Protein AF-A0A8J6ANH8-F1 (afdb_monomer_lite)

Sequence (247 aa):
MLALYRFASASLRIRHFRRSTTQMPPTSVFRPSSQMQRKRARNQSVVPSLQSVELEVPFPPQNEYIELHRKRYGYRLDYHEKKRKKEGREAHERSKKAKKMIGLKAKLYHKQRHAEKIQMKKTIKMHEKRNTKQKNDEKTPQGAVPAYLLDREGQSRAKVLSNMIKQKRKEKAGKWEVPLPKVRAQGETEVLKVIRTGKRKKKAWKRMVTKVCFVGDGFTRKPPKYERFIRPMVSPFKQYGGLNISF

Organism: Galemys pyrenaicus (NCBI:txid202257)

Foldseek 3Di:
DDDDDDDDDDDDDDDPPPPPPPDDPPDDDPDDDPVVPPPPPDDDDDDDDDDPPPPPPPDDDPDPVVVVCCVVPNDDPCVVVVVVVCVVCVVVVLVVCCVPDDDPSNVVSVVVVVVVVVVVVVVVVVVVPVVDPDDPPDDDPPDDDPPVCPVPPDDPCPVVVVVVVVVCVVCVVPDPADPCNDDDDDDPCRQWPFFFDDPVSPDGQATEGPAADADDPPDDDDDPVPHRYDYDPVRHDCDDPPDGPDD

Secondary structure (DSSP, 8-state):
-----PPP--------------PPPPPP-----TTTTSSS-S---------------PPPPPSSHHHHHHHHH-S-TTHHHHHHHHHHHHHHHHHHHHHH--HHHHHHHHHHHHHHHHHHHHHHHHHHHHHS------SS-TT---GGGTTS----HHHHHHHHHHHHHHHSSS----SSSSPPPPPHHHHEEEEEESTT--EEEEEEE-S-EE--TT-PPPPTTT--EE--TTSEE--BTTB----

Structure (mmCIF, N/CA/C/O backbone):
data_AF-A0A8J6ANH8-F1
#
_entry.id   AF-A0A8J6ANH8-F1
#
loop_
_atom_site.group_PDB
_atom_site.id
_atom_site.type_symbol
_atom_site.label_atom_id
_atom_site.label_alt_id
_atom_site.label_comp_id
_atom_site.label_asym_id
_atom_site.label_entity_id
_atom_site.label_seq_id
_atom_site.pdbx_PDB_ins_code
_atom_site.Cartn_x
_atom_site.Cartn_y
_atom_site.Cartn_z
_atom_site.occupancy
_atom_site.B_iso_or_equiv
_atom_site.auth_seq_id
_atom_site.auth_comp_id
_atom_site.auth_asym_id
_atom_site.auth_atom_id
_atom_site.pdbx_PDB_model_num
ATOM 1 N N . MET A 1 1 ? 29.515 -24.358 17.250 1.00 43.00 1 MET A N 1
ATOM 2 C CA . MET A 1 1 ? 29.381 -23.009 16.654 1.00 43.00 1 MET A CA 1
ATOM 3 C C . MET A 1 1 ? 29.029 -23.169 15.180 1.00 43.00 1 MET A C 1
ATOM 5 O O . MET A 1 1 ? 29.675 -23.983 14.541 1.00 43.00 1 MET A O 1
ATOM 9 N N . LEU A 1 2 ? 28.035 -22.403 14.696 1.00 39.97 2 LEU A N 1
ATOM 10 C CA . LEU A 1 2 ? 27.534 -22.281 13.303 1.00 39.97 2 LEU A CA 1
ATOM 11 C C . LEU A 1 2 ? 26.565 -23.401 12.851 1.00 39.97 2 LEU A C 1
ATOM 13 O O . LEU A 1 2 ? 26.978 -24.457 12.402 1.00 39.97 2 LEU A O 1
ATOM 17 N N . ALA A 1 3 ? 25.259 -23.328 13.135 1.00 37.84 3 ALA A N 1
ATOM 18 C CA . ALA A 1 3 ? 24.221 -22.439 12.573 1.00 37.84 3 ALA A CA 1
ATOM 19 C C . ALA A 1 3 ? 23.898 -22.705 11.082 1.00 37.84 3 ALA A C 1
ATOM 21 O O . ALA A 1 3 ? 24.253 -21.926 10.203 1.00 37.84 3 ALA A O 1
ATOM 22 N N . LEU A 1 4 ? 23.155 -23.785 10.807 1.00 38.72 4 LEU A N 1
ATOM 23 C CA . LEU A 1 4 ? 22.495 -24.023 9.517 1.00 38.72 4 LEU A CA 1
ATOM 24 C C . LEU A 1 4 ? 21.076 -23.436 9.544 1.00 38.72 4 LEU A C 1
ATOM 26 O O . LEU A 1 4 ? 20.133 -24.046 10.049 1.00 38.72 4 LEU A O 1
ATOM 30 N N . TYR A 1 5 ? 20.932 -22.226 9.004 1.00 41.97 5 TYR A N 1
ATOM 31 C CA . TYR A 1 5 ? 19.647 -21.552 8.813 1.00 41.97 5 TYR A CA 1
ATOM 32 C C . TYR A 1 5 ? 18.953 -22.090 7.550 1.00 41.97 5 TYR A C 1
ATOM 34 O O . TYR A 1 5 ? 19.435 -21.924 6.430 1.00 41.97 5 TYR A O 1
ATOM 42 N N . ARG A 1 6 ? 17.798 -22.740 7.732 1.00 38.38 6 ARG A N 1
ATOM 43 C CA . ARG A 1 6 ? 16.902 -23.194 6.657 1.00 38.38 6 ARG A CA 1
ATOM 44 C C . ARG A 1 6 ? 16.149 -22.001 6.057 1.00 38.38 6 ARG A C 1
ATOM 46 O O . ARG A 1 6 ? 15.335 -21.385 6.739 1.00 38.38 6 ARG A O 1
ATOM 53 N N . PHE A 1 7 ? 16.368 -21.712 4.774 1.00 36.28 7 PHE A N 1
ATOM 54 C CA . PHE A 1 7 ? 15.550 -20.768 4.008 1.00 36.28 7 PHE A CA 1
ATOM 55 C C . PHE A 1 7 ? 14.390 -21.516 3.333 1.00 36.28 7 PHE A C 1
ATOM 57 O O . PHE A 1 7 ? 14.593 -22.414 2.516 1.00 36.28 7 PHE A O 1
ATOM 64 N N . ALA A 1 8 ? 13.165 -21.153 3.707 1.00 39.41 8 ALA A N 1
ATOM 65 C CA . ALA A 1 8 ? 11.926 -21.701 3.177 1.00 39.41 8 ALA A CA 1
ATOM 66 C C . ALA A 1 8 ? 11.676 -21.227 1.733 1.00 39.41 8 ALA A C 1
ATOM 68 O O . ALA A 1 8 ? 11.653 -20.028 1.451 1.00 39.41 8 ALA A O 1
ATOM 69 N N . SER A 1 9 ? 11.439 -22.170 0.820 1.00 37.78 9 SER A N 1
ATOM 70 C CA . SER A 1 9 ? 10.951 -21.882 -0.531 1.00 37.78 9 SER A CA 1
ATOM 71 C C . SER A 1 9 ? 9.430 -21.735 -0.510 1.00 37.78 9 SER A C 1
ATOM 73 O O . SER A 1 9 ? 8.697 -22.717 -0.463 1.00 37.78 9 SER A O 1
ATOM 75 N N . ALA A 1 10 ? 8.946 -20.493 -0.548 1.00 39.25 10 ALA A N 1
ATOM 76 C CA . ALA A 1 10 ? 7.540 -20.186 -0.781 1.00 39.25 10 ALA A CA 1
ATOM 77 C C . ALA A 1 10 ? 7.217 -20.341 -2.279 1.00 39.25 10 ALA A C 1
ATOM 79 O O . ALA A 1 10 ? 7.570 -19.489 -3.099 1.00 39.25 10 ALA A O 1
ATOM 80 N N . SER A 1 11 ? 6.540 -21.431 -2.638 1.00 39.16 11 SER A N 1
ATOM 81 C CA . SER A 1 11 ? 5.929 -21.608 -3.956 1.00 39.16 11 SER A CA 1
ATOM 82 C C . SER A 1 11 ? 4.703 -20.693 -4.074 1.00 39.16 11 SER A C 1
ATOM 84 O O . SER A 1 11 ? 3.696 -20.876 -3.389 1.00 39.16 11 SER A O 1
ATOM 86 N N . LEU A 1 12 ? 4.793 -19.660 -4.920 1.00 39.25 12 LEU A N 1
ATOM 87 C CA . LEU A 1 12 ? 3.639 -18.857 -5.322 1.00 39.25 12 LEU A CA 1
ATOM 88 C C . LEU A 1 12 ? 2.771 -19.685 -6.277 1.00 39.25 12 LEU A C 1
ATOM 90 O O . LEU A 1 12 ? 3.081 -19.814 -7.461 1.00 39.25 12 LEU A O 1
ATOM 94 N N . ARG A 1 13 ? 1.641 -20.172 -5.763 1.00 37.31 13 ARG A N 1
ATOM 95 C CA . ARG A 1 13 ? 0.515 -20.667 -6.560 1.00 37.31 13 ARG A CA 1
ATOM 96 C C . ARG A 1 13 ? -0.003 -19.536 -7.453 1.00 37.31 13 ARG A C 1
ATOM 98 O O . ARG A 1 13 ? -0.484 -18.511 -6.964 1.00 37.31 13 ARG A O 1
ATOM 105 N N . ILE A 1 14 ? 0.085 -19.736 -8.763 1.00 39.62 14 ILE A N 1
ATOM 106 C CA . ILE A 1 14 ? -0.607 -18.935 -9.772 1.00 39.62 14 ILE A CA 1
ATOM 107 C C . ILE A 1 14 ? -2.106 -19.151 -9.545 1.00 39.62 14 ILE A C 1
ATOM 109 O O . ILE A 1 14 ? -2.633 -20.229 -9.800 1.00 39.62 14 ILE A O 1
ATOM 113 N N . ARG A 1 15 ? -2.805 -18.141 -9.019 1.00 34.59 15 ARG A N 1
ATOM 114 C CA . ARG A 1 15 ? -4.268 -18.116 -9.083 1.00 34.59 15 ARG A CA 1
ATOM 115 C C . ARG A 1 15 ? -4.639 -17.727 -10.505 1.00 34.59 15 ARG A C 1
ATOM 117 O O . ARG A 1 15 ? -4.390 -16.593 -10.911 1.00 34.59 15 ARG A O 1
ATOM 124 N N . HIS A 1 16 ? -5.254 -18.642 -11.244 1.00 36.44 16 HIS A N 1
ATOM 125 C CA . HIS A 1 16 ? -6.069 -18.252 -12.382 1.00 36.44 16 HIS A CA 1
ATOM 126 C C . HIS A 1 16 ? -7.195 -17.355 -11.872 1.00 36.44 16 HIS A C 1
ATOM 128 O O . HIS A 1 16 ? -8.124 -17.792 -11.197 1.00 36.44 16 HIS A O 1
ATOM 134 N N . PHE A 1 17 ? -7.071 -16.067 -12.168 1.00 31.67 17 PHE A N 1
ATOM 135 C CA . PHE A 1 17 ? -8.143 -15.104 -12.029 1.00 31.67 17 PHE A CA 1
ATOM 136 C C . PHE A 1 17 ? -9.157 -15.406 -13.137 1.00 31.67 17 PHE A C 1
ATOM 138 O O . PHE A 1 17 ? -9.024 -14.921 -14.260 1.00 31.67 17 PHE A O 1
ATOM 145 N N . ARG A 1 18 ? -10.154 -16.252 -12.844 1.00 37.06 18 ARG A N 1
ATOM 146 C CA . ARG A 1 18 ? -11.403 -16.243 -13.611 1.00 37.06 18 ARG A CA 1
ATOM 147 C C . ARG A 1 18 ? -11.974 -14.835 -13.457 1.00 37.06 18 ARG A C 1
ATOM 149 O O . ARG A 1 18 ? -12.447 -14.480 -12.381 1.00 37.06 18 ARG A O 1
ATOM 156 N N . ARG A 1 19 ? -11.895 -14.023 -14.514 1.00 34.03 19 ARG A N 1
ATOM 157 C CA . ARG A 1 19 ? -12.742 -12.837 -14.650 1.00 34.03 19 ARG A CA 1
ATOM 158 C C . ARG A 1 19 ? -14.182 -13.342 -14.612 1.00 34.03 19 ARG A C 1
ATOM 160 O O . ARG A 1 19 ? -14.651 -13.932 -15.578 1.00 34.03 19 ARG A O 1
ATOM 167 N N . SER A 1 20 ? -14.864 -13.154 -13.489 1.00 33.66 20 SER A N 1
ATOM 168 C CA . SER A 1 20 ? -16.318 -13.121 -13.481 1.00 33.66 20 SER A CA 1
ATOM 169 C C . SER A 1 20 ? -16.712 -11.882 -14.274 1.00 33.66 20 SER A C 1
ATOM 171 O O . SER A 1 20 ? -16.585 -10.755 -13.794 1.00 33.66 20 SER A O 1
ATOM 173 N N . THR A 1 21 ? -17.101 -12.082 -15.525 1.00 36.75 21 THR A N 1
ATOM 174 C CA . THR A 1 21 ? -17.815 -11.078 -16.301 1.00 36.75 21 THR A CA 1
ATOM 175 C C . THR A 1 21 ? -19.158 -10.880 -15.608 1.00 36.75 21 THR A C 1
ATOM 177 O O . THR A 1 21 ? -20.090 -11.648 -15.824 1.00 36.75 21 THR A O 1
ATOM 180 N N . THR A 1 22 ? -19.246 -9.905 -14.707 1.00 36.97 22 THR A N 1
ATOM 181 C CA . THR A 1 22 ? -20.535 -9.411 -14.226 1.00 36.97 22 THR A CA 1
ATOM 182 C C . THR A 1 22 ? -21.201 -8.747 -15.423 1.00 36.97 22 THR A C 1
ATOM 184 O O . THR A 1 22 ? -20.889 -7.605 -15.757 1.00 36.97 22 THR A O 1
ATOM 187 N N . GLN A 1 23 ? -22.050 -9.490 -16.131 1.00 37.56 23 GLN A N 1
ATOM 188 C CA . GLN A 1 23 ? -23.010 -8.885 -17.041 1.00 37.56 23 GLN A CA 1
ATOM 189 C C . GLN A 1 23 ? -23.955 -8.052 -16.172 1.00 37.56 23 GLN A C 1
ATOM 191 O O . GLN A 1 23 ? -24.621 -8.580 -15.283 1.00 37.56 23 GLN A O 1
ATOM 196 N N . MET A 1 24 ? -23.949 -6.737 -16.377 1.00 44.50 24 MET A N 1
ATOM 197 C CA . MET A 1 24 ? -25.019 -5.877 -15.880 1.00 44.50 24 MET A CA 1
ATOM 198 C C . MET A 1 24 ? -26.328 -6.365 -16.522 1.00 44.50 24 MET A C 1
ATOM 200 O O . MET A 1 24 ? -26.330 -6.599 -17.734 1.00 44.50 24 MET A O 1
ATOM 204 N N . PRO A 1 25 ? -27.425 -6.541 -15.769 1.00 51.12 25 PRO A N 1
ATOM 205 C CA . PRO A 1 25 ? -28.704 -6.860 -16.385 1.00 51.12 25 PRO A CA 1
ATOM 206 C C . PRO A 1 25 ? -29.153 -5.687 -17.274 1.00 51.12 25 PRO A C 1
ATOM 208 O O . PRO A 1 25 ? -28.915 -4.529 -16.913 1.00 51.12 25 PRO A O 1
ATOM 211 N N . PRO A 1 26 ? -29.795 -5.947 -18.426 1.00 46.22 26 PRO A N 1
ATOM 212 C CA . PRO A 1 26 ? -30.345 -4.882 -19.249 1.00 46.22 26 PRO A CA 1
ATOM 213 C C . PRO A 1 26 ? -31.424 -4.136 -18.459 1.00 46.22 26 PRO A C 1
ATOM 215 O O . PRO A 1 26 ? -32.314 -4.743 -17.862 1.00 46.22 26 PRO A O 1
ATOM 218 N N . THR A 1 27 ? -31.339 -2.808 -18.449 1.00 44.97 27 THR A N 1
ATOM 219 C CA . THR A 1 27 ? -32.369 -1.931 -17.891 1.00 44.97 27 THR A CA 1
ATOM 220 C C . THR A 1 27 ? -33.701 -2.221 -18.572 1.00 44.97 27 THR A C 1
ATOM 222 O O . THR A 1 27 ? -33.842 -2.030 -19.780 1.00 44.97 27 THR A O 1
ATOM 225 N N . SER A 1 28 ? -34.676 -2.694 -17.796 1.00 41.06 28 SER A N 1
ATOM 226 C CA . SER A 1 28 ? -36.047 -2.901 -18.248 1.00 41.06 28 SER A CA 1
ATOM 227 C C . SER A 1 28 ? -36.634 -1.572 -18.715 1.00 41.06 28 SER A C 1
ATOM 229 O O . SER A 1 28 ? -36.779 -0.635 -17.929 1.00 41.06 28 SER A O 1
ATOM 231 N N . VAL A 1 29 ? -36.970 -1.499 -19.997 1.00 44.72 29 VAL A N 1
ATOM 232 C CA . VAL A 1 29 ? -37.668 -0.367 -20.600 1.00 44.72 29 VAL A CA 1
ATOM 233 C C . VAL A 1 29 ? -39.065 -0.296 -19.980 1.00 44.72 29 VAL A C 1
ATOM 235 O O . VAL A 1 29 ? -39.897 -1.173 -20.208 1.00 44.72 29 VAL A O 1
ATOM 238 N N . PHE A 1 30 ? -39.331 0.725 -19.165 1.00 44.69 30 PHE A N 1
ATOM 239 C CA . PHE A 1 30 ? -40.676 0.991 -18.662 1.00 44.69 30 PHE A CA 1
ATOM 240 C C . PHE A 1 30 ? -41.522 1.521 -19.825 1.00 44.69 30 PHE A C 1
ATOM 242 O O . PHE A 1 30 ? -41.377 2.668 -20.242 1.00 44.69 30 PHE A O 1
ATOM 249 N N . ARG A 1 31 ? -42.374 0.664 -20.394 1.00 46.59 31 ARG A N 1
ATOM 250 C CA . ARG A 1 31 ? -43.339 1.035 -21.433 1.00 46.59 31 ARG A CA 1
ATOM 251 C C . ARG A 1 31 ? -44.564 1.659 -20.749 1.00 46.59 31 ARG A C 1
ATOM 253 O O . ARG A 1 31 ? -45.260 0.940 -20.033 1.00 46.59 31 ARG A O 1
ATOM 260 N N . PRO A 1 32 ? -44.856 2.960 -20.925 1.00 40.75 32 PRO A N 1
ATOM 261 C CA . PRO A 1 32 ? -46.056 3.549 -20.344 1.00 40.75 32 PRO A CA 1
ATOM 262 C C . PRO A 1 32 ? -47.311 2.959 -21.008 1.00 40.75 32 PRO A C 1
ATOM 264 O O . PRO A 1 32 ? -47.345 2.725 -22.217 1.00 40.75 32 PRO A O 1
ATOM 267 N N . SER A 1 33 ? -48.337 2.689 -20.199 1.00 44.28 33 SER A N 1
ATOM 268 C CA . SER A 1 33 ? -49.605 2.098 -20.628 1.00 44.28 33 SER A CA 1
ATOM 269 C C . SER A 1 33 ? -50.413 3.060 -21.513 1.00 44.28 33 SER A C 1
ATOM 271 O O . SER A 1 33 ? -50.421 4.278 -21.314 1.00 44.28 33 SER A O 1
ATOM 273 N N . SER A 1 34 ? -51.130 2.511 -22.499 1.00 52.38 34 SER A N 1
ATOM 274 C CA . SER A 1 34 ? -51.790 3.268 -23.577 1.00 52.38 34 SER A CA 1
ATOM 275 C C . SER A 1 34 ? -52.991 4.125 -23.139 1.00 52.38 34 SER A C 1
ATOM 277 O O . SER A 1 34 ? -53.660 4.723 -23.981 1.00 52.38 34 SER A O 1
ATOM 279 N N . GLN A 1 35 ? -53.280 4.217 -21.839 1.00 48.91 35 GLN A N 1
ATOM 280 C CA . GLN A 1 35 ? -54.322 5.101 -21.309 1.00 48.91 35 GLN A CA 1
ATOM 281 C C . GLN A 1 35 ? -53.801 6.482 -20.895 1.00 48.91 35 GLN A C 1
ATOM 283 O O . GLN A 1 35 ? -54.588 7.423 -20.792 1.00 48.91 35 GLN A O 1
ATOM 288 N N . MET A 1 36 ? -52.485 6.659 -20.754 1.00 41.53 36 MET A N 1
ATOM 289 C CA . MET A 1 36 ? -51.885 7.944 -20.373 1.00 41.53 36 MET A CA 1
ATOM 290 C C . MET A 1 36 ? -51.447 8.797 -21.580 1.00 41.53 36 MET A C 1
ATOM 292 O O . MET A 1 36 ? -50.621 9.691 -21.443 1.00 41.53 36 MET A O 1
ATOM 296 N N . GLN A 1 37 ? -51.990 8.529 -22.773 1.00 44.25 37 GLN A N 1
ATOM 297 C CA . GLN A 1 37 ? -51.721 9.300 -24.000 1.00 44.25 37 GLN A CA 1
ATOM 298 C C . GLN A 1 37 ? -52.941 10.070 -24.534 1.00 44.25 37 GLN A C 1
ATOM 300 O O . GLN A 1 37 ? -52.826 10.793 -25.516 1.00 44.25 37 GLN A O 1
ATOM 305 N N . ARG A 1 38 ? -54.114 9.982 -23.887 1.00 44.81 38 ARG A N 1
ATOM 306 C CA . ARG A 1 38 ? -55.368 10.550 -24.429 1.00 44.81 38 ARG A CA 1
ATOM 307 C C . ARG A 1 38 ? -55.954 11.762 -23.696 1.00 44.81 38 ARG A C 1
ATOM 309 O O . ARG A 1 38 ? -57.050 12.188 -24.035 1.00 44.81 38 ARG A O 1
ATOM 316 N N . LYS A 1 39 ? -55.248 12.374 -22.738 1.00 41.97 39 LYS A N 1
ATOM 317 C CA . LYS A 1 39 ? -55.764 13.553 -21.997 1.00 41.97 39 LYS A CA 1
ATOM 318 C C . LYS A 1 39 ? -54.860 14.790 -22.000 1.00 41.97 39 LYS A C 1
ATOM 320 O O . LYS A 1 39 ? -54.956 15.620 -21.106 1.00 41.97 39 LYS A O 1
ATOM 325 N N . ARG A 1 40 ? -53.994 14.943 -23.004 1.00 36.97 40 ARG A N 1
ATOM 326 C CA . ARG A 1 40 ? -53.213 16.182 -23.213 1.00 36.97 40 ARG A CA 1
ATOM 327 C C . ARG A 1 40 ? -53.227 16.667 -24.666 1.00 36.97 40 ARG A C 1
ATOM 329 O O . ARG A 1 40 ? -52.313 17.343 -25.108 1.00 36.97 40 ARG A O 1
ATOM 336 N N . ALA A 1 41 ? -54.279 16.318 -25.403 1.00 43.91 41 ALA A N 1
ATOM 337 C CA . ALA A 1 41 ? -54.586 16.889 -26.710 1.00 43.91 41 ALA A CA 1
ATOM 338 C C . ALA A 1 41 ? -55.806 17.804 -26.563 1.00 43.91 41 ALA A C 1
ATOM 340 O O . ALA A 1 41 ? -56.917 17.463 -26.965 1.00 43.91 41 ALA A O 1
ATOM 341 N N . ARG A 1 42 ? -55.618 18.927 -25.874 1.00 47.03 42 ARG A N 1
ATOM 342 C CA . ARG A 1 42 ? -56.509 20.085 -25.949 1.00 47.03 42 ARG A CA 1
ATOM 343 C C . ARG A 1 42 ? -55.805 21.259 -25.287 1.00 47.03 42 ARG A C 1
ATOM 345 O O . ARG A 1 42 ? -55.321 21.115 -24.170 1.00 47.03 42 ARG A O 1
ATOM 352 N N . ASN A 1 43 ? -55.781 22.373 -26.006 1.00 38.56 43 ASN A N 1
ATOM 353 C CA . ASN A 1 43 ? -55.219 23.677 -25.656 1.00 38.56 43 ASN A CA 1
ATOM 354 C C . ASN A 1 43 ? -53.785 23.883 -26.159 1.00 38.56 43 ASN A C 1
ATOM 356 O O . ASN A 1 43 ? -52.811 23.897 -25.413 1.00 38.56 43 ASN A O 1
ATOM 360 N N . GLN A 1 44 ? -53.696 24.073 -27.477 1.00 42.09 44 GLN A N 1
ATOM 361 C CA . GLN A 1 44 ? -52.667 24.909 -28.078 1.00 42.09 44 GLN A CA 1
ATOM 362 C C . GLN A 1 44 ? -52.895 26.360 -27.629 1.00 42.09 44 GLN A C 1
ATOM 364 O O . GLN A 1 44 ? -53.958 26.920 -27.889 1.00 42.09 44 GLN A O 1
ATOM 369 N N . SER A 1 45 ? -51.893 26.968 -26.997 1.00 37.12 45 SER A N 1
ATOM 370 C CA . SER A 1 45 ? -51.714 28.423 -26.970 1.00 37.12 45 SER A CA 1
ATOM 371 C C . SER A 1 45 ? -50.238 28.761 -26.722 1.00 37.12 45 SER A C 1
ATOM 373 O O . SER A 1 45 ? -49.715 28.549 -25.633 1.00 37.12 45 SER A O 1
ATOM 375 N N . VAL A 1 46 ? -49.592 29.208 -27.801 1.00 49.03 46 VAL A N 1
ATOM 376 C CA . VAL A 1 46 ? -48.448 30.130 -27.942 1.00 49.03 46 VAL A C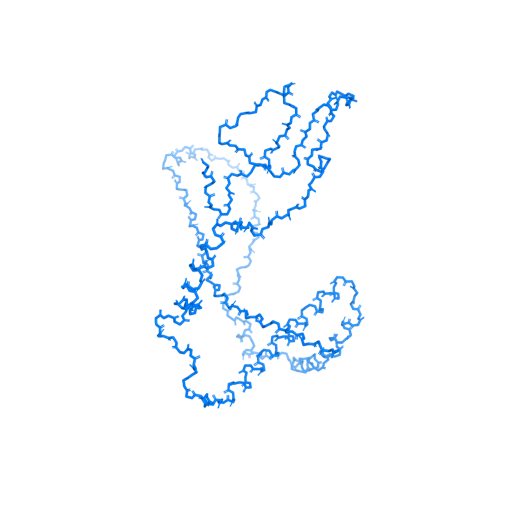A 1
ATOM 377 C C . VAL A 1 46 ? -47.606 30.449 -26.692 1.00 49.03 46 VAL A C 1
ATOM 379 O O . VAL A 1 46 ? -48.049 31.183 -25.816 1.00 49.03 46 VAL A O 1
ATOM 382 N N . VAL A 1 47 ? -46.329 30.038 -26.712 1.00 38.38 47 VAL A N 1
ATOM 383 C CA . VAL A 1 47 ? -45.191 30.786 -26.131 1.00 38.38 47 VAL A CA 1
ATOM 384 C C . VAL A 1 47 ? -43.878 30.337 -26.800 1.00 38.38 47 VAL A C 1
ATOM 386 O O . VAL A 1 47 ? -43.609 29.135 -26.825 1.00 38.38 47 VAL A O 1
ATOM 389 N N . PRO A 1 48 ? -43.044 31.244 -27.348 1.00 48.12 48 PRO A N 1
ATOM 390 C CA . PRO A 1 48 ? -41.744 30.889 -27.902 1.00 48.12 48 PRO A CA 1
ATOM 391 C C . PRO A 1 48 ? -40.698 30.944 -26.781 1.00 48.12 48 PRO A C 1
ATOM 393 O O . PRO A 1 48 ? -40.363 32.021 -26.294 1.00 48.12 48 PRO A O 1
ATOM 396 N N . SER A 1 49 ? -40.180 29.795 -26.342 1.00 36.59 49 SER A N 1
ATOM 397 C CA . SER A 1 49 ? -39.147 29.757 -25.301 1.00 36.59 49 SER A CA 1
ATOM 398 C C . SER A 1 49 ? -37.922 28.970 -25.749 1.00 36.59 49 SER A C 1
ATOM 400 O O . SER A 1 49 ? -37.956 27.745 -25.816 1.00 36.59 49 SER A O 1
ATOM 402 N N . LEU A 1 50 ? -36.859 29.735 -26.011 1.00 38.22 50 LEU A N 1
ATOM 403 C CA . LEU A 1 50 ? -35.440 29.402 -25.871 1.00 38.22 50 LEU A CA 1
ATOM 404 C C . LEU A 1 50 ? -35.001 28.067 -26.487 1.00 38.22 50 LEU A C 1
ATOM 406 O O . LEU A 1 50 ? -35.121 27.000 -25.886 1.00 38.22 50 LEU A O 1
ATOM 410 N N . GLN A 1 51 ? -34.392 28.176 -27.674 1.00 37.78 51 GLN A N 1
ATOM 411 C CA . GLN A 1 51 ? -33.537 27.145 -28.255 1.00 37.78 51 GLN A CA 1
ATOM 412 C C . GLN A 1 51 ? -32.568 26.637 -27.185 1.00 37.78 51 GLN A C 1
ATOM 414 O O . GLN A 1 51 ? -31.643 27.327 -26.757 1.00 37.78 51 GLN A O 1
ATOM 419 N N . SER A 1 52 ? -32.832 25.419 -26.731 1.00 39.75 52 SER A N 1
ATOM 420 C CA . SER A 1 52 ? -31.904 24.645 -25.930 1.00 39.75 52 SER A CA 1
ATOM 421 C C . SER A 1 52 ? -30.741 24.321 -26.854 1.00 39.75 52 SER A C 1
ATOM 423 O O . SER A 1 52 ? -30.895 23.530 -27.779 1.00 39.75 52 SER A O 1
ATOM 425 N N . VAL A 1 53 ? -29.609 24.999 -26.670 1.00 46.53 53 VAL A N 1
ATOM 426 C CA . VAL A 1 53 ? -28.361 24.636 -27.341 1.00 46.53 53 VAL A CA 1
ATOM 427 C C . VAL A 1 53 ? -27.947 23.297 -26.745 1.00 46.53 53 VAL A C 1
ATOM 429 O O . VAL A 1 53 ? -27.320 23.233 -25.687 1.00 46.53 53 VAL A O 1
ATOM 432 N N . GLU A 1 54 ? -28.398 22.218 -27.379 1.00 42.81 54 GLU A N 1
ATOM 433 C CA . GLU A 1 54 ? -27.870 20.886 -27.147 1.00 42.81 54 GLU A CA 1
ATOM 434 C C . GLU A 1 54 ? -26.367 20.966 -27.421 1.00 42.81 54 GLU A C 1
ATOM 436 O O . GLU A 1 54 ? -25.925 21.189 -28.546 1.00 42.81 54 GLU A O 1
ATOM 441 N N . LEU A 1 55 ? -25.565 20.862 -26.361 1.00 48.88 55 LEU A N 1
ATOM 442 C CA . LEU A 1 55 ? -24.143 20.596 -26.493 1.00 48.88 55 LEU A CA 1
ATOM 443 C C . LEU A 1 55 ? -24.022 19.205 -27.118 1.00 48.88 55 LEU A C 1
ATOM 445 O O . LEU A 1 55 ? -24.028 18.199 -26.405 1.00 48.88 55 LEU A O 1
ATOM 449 N N . GLU A 1 56 ? -23.957 19.156 -28.449 1.00 53.34 56 GLU A N 1
ATOM 450 C CA . GLU A 1 56 ? -23.595 17.962 -29.199 1.00 53.34 56 GLU A CA 1
ATOM 451 C C . GLU A 1 56 ? -22.255 17.455 -28.658 1.00 53.34 56 GLU A C 1
ATOM 453 O O . GLU A 1 56 ? -21.193 18.046 -28.862 1.00 53.34 56 GLU A O 1
ATOM 458 N N . VAL A 1 57 ? -22.302 16.356 -27.907 1.00 57.91 57 VAL A N 1
ATOM 459 C CA . VAL A 1 57 ? -21.102 15.613 -27.537 1.00 57.91 57 VAL A CA 1
ATOM 460 C C . VAL A 1 57 ? -20.551 15.052 -28.849 1.00 57.91 57 VAL A C 1
ATOM 462 O O . VAL A 1 57 ? -21.248 14.252 -29.478 1.00 57.91 57 VAL A O 1
ATOM 465 N N . PRO A 1 58 ? -19.347 15.449 -29.306 1.00 60.91 58 PRO A N 1
ATOM 466 C CA . PRO A 1 58 ? -18.835 14.978 -30.581 1.00 60.91 58 PRO A CA 1
ATOM 467 C C . PRO A 1 58 ? -18.712 13.458 -30.510 1.00 60.91 58 PRO A C 1
ATOM 469 O O . PRO A 1 58 ? -18.034 12.916 -29.631 1.00 60.91 58 PRO A O 1
ATOM 472 N N . PHE A 1 59 ? -19.412 12.773 -31.416 1.00 58.09 59 PHE A N 1
ATOM 473 C CA . PHE A 1 59 ? -19.323 11.327 -31.574 1.00 58.09 59 PHE A CA 1
ATOM 474 C C . PHE A 1 59 ? -17.843 10.918 -31.634 1.00 58.09 59 PHE A C 1
ATOM 476 O O . PHE A 1 59 ? -17.055 11.589 -32.312 1.00 58.09 59 PHE A O 1
ATOM 483 N N . PRO A 1 60 ? -17.426 9.852 -30.920 1.00 67.19 60 PRO A N 1
ATOM 484 C CA . PRO A 1 60 ? -16.041 9.417 -30.956 1.00 67.19 60 PRO A CA 1
ATOM 485 C C . PRO A 1 60 ? -15.647 9.161 -32.417 1.00 67.19 60 PRO A C 1
ATOM 487 O O . PRO A 1 60 ? -16.425 8.547 -33.155 1.00 67.19 60 PRO A O 1
ATOM 490 N N . PRO A 1 61 ? -14.476 9.652 -32.855 1.00 73.88 61 PRO A N 1
ATOM 491 C CA . PRO A 1 61 ? -14.059 9.547 -34.244 1.00 73.88 61 PRO A CA 1
ATOM 492 C C . PRO A 1 61 ? -14.102 8.084 -34.693 1.00 73.88 61 PRO A C 1
ATOM 494 O O . PRO A 1 61 ? -13.557 7.199 -34.031 1.00 73.88 61 PRO A O 1
ATOM 497 N N . GLN A 1 62 ? -14.800 7.836 -35.799 1.00 73.19 62 GLN A N 1
ATOM 498 C CA . GLN A 1 62 ? -14.983 6.494 -36.336 1.00 73.19 62 GLN A CA 1
ATOM 499 C C . GLN A 1 62 ? -13.656 5.972 -36.917 1.00 73.19 62 GLN A C 1
ATOM 501 O O . GLN A 1 62 ? -12.947 6.691 -37.624 1.00 73.19 62 GLN A O 1
ATOM 506 N N . ASN A 1 63 ? -13.364 4.689 -36.673 1.00 80.06 63 ASN A N 1
ATOM 507 C CA . ASN A 1 63 ? -12.209 3.948 -37.206 1.00 80.06 63 ASN A CA 1
ATOM 508 C C . ASN A 1 63 ? -10.817 4.364 -36.666 1.00 80.06 63 ASN A C 1
ATOM 510 O O . ASN A 1 63 ? -10.673 5.277 -35.860 1.00 80.06 63 ASN A O 1
ATOM 514 N N . GLU A 1 64 ? -9.749 3.697 -37.125 1.00 85.38 64 GLU A N 1
ATOM 515 C CA . GLU A 1 64 ? -8.343 4.001 -36.779 1.00 85.38 64 GLU A CA 1
ATOM 516 C C . GLU A 1 64 ? -7.780 5.206 -37.568 1.00 85.38 64 GLU A C 1
ATOM 518 O O . GLU A 1 64 ? -6.732 5.141 -38.217 1.00 85.38 64 GLU A O 1
ATOM 523 N N . TYR A 1 65 ? -8.479 6.341 -37.538 1.00 85.06 65 TYR A N 1
ATOM 524 C CA . TYR A 1 65 ? -8.140 7.539 -38.319 1.00 85.06 65 TYR A CA 1
ATOM 525 C C . TYR A 1 65 ? -6.708 8.064 -38.074 1.00 85.06 65 TYR A C 1
ATOM 527 O O . TYR A 1 65 ? -6.074 8.561 -39.005 1.00 85.06 65 TYR A O 1
ATOM 535 N N . ILE A 1 66 ? -6.154 7.910 -36.861 1.00 88.06 66 ILE A N 1
ATOM 536 C CA . ILE A 1 66 ? -4.768 8.305 -36.532 1.00 88.06 66 ILE A CA 1
ATOM 537 C C . ILE A 1 66 ? -3.750 7.426 -37.265 1.00 88.06 66 ILE A C 1
ATOM 539 O O . ILE A 1 66 ? -2.734 7.923 -37.760 1.00 88.06 66 ILE A O 1
ATOM 543 N N . GLU A 1 67 ? -3.999 6.121 -37.345 1.00 87.56 67 GLU A N 1
ATOM 544 C CA . GLU A 1 67 ? -3.123 5.203 -38.070 1.00 87.56 67 GLU A CA 1
ATOM 545 C C . GLU A 1 67 ? -3.232 5.415 -39.575 1.00 87.56 67 GLU A C 1
ATOM 547 O O . GLU A 1 67 ? -2.211 5.446 -40.262 1.00 87.56 67 GLU A O 1
ATOM 552 N N . LEU A 1 68 ? -4.447 5.646 -40.082 1.00 89.94 68 LEU A N 1
ATOM 553 C CA . LEU A 1 68 ? -4.676 6.011 -41.480 1.00 89.94 68 LEU A CA 1
ATOM 554 C C . LEU A 1 68 ? -3.952 7.310 -41.844 1.00 89.94 68 LEU A C 1
ATOM 556 O O . LEU A 1 68 ? -3.283 7.363 -42.873 1.00 89.94 68 LEU A O 1
ATOM 560 N N . HIS A 1 69 ? -4.016 8.332 -40.989 1.00 90.88 69 HIS A N 1
ATOM 561 C CA . HIS A 1 69 ? -3.284 9.582 -41.184 1.00 90.88 69 HIS A CA 1
ATOM 562 C C . HIS A 1 69 ? -1.767 9.352 -41.199 1.00 90.88 69 HIS A C 1
ATOM 564 O O . HIS A 1 69 ? -1.074 9.880 -42.065 1.00 90.88 69 HIS A O 1
ATOM 570 N N . ARG A 1 70 ? -1.237 8.522 -40.290 1.00 91.75 70 ARG A N 1
ATOM 571 C CA . ARG A 1 70 ? 0.188 8.146 -40.281 1.00 91.75 70 ARG A CA 1
ATOM 572 C C . ARG A 1 70 ? 0.609 7.351 -41.514 1.00 91.75 70 ARG A C 1
ATOM 574 O O . ARG A 1 70 ? 1.727 7.529 -41.975 1.00 91.75 70 ARG A O 1
ATOM 581 N N . LYS A 1 71 ? -0.253 6.483 -42.048 1.00 92.31 71 LYS A N 1
ATOM 582 C CA . LYS A 1 71 ? 0.016 5.729 -43.284 1.00 92.31 71 LYS A CA 1
ATOM 583 C C . LYS A 1 71 ? 0.007 6.641 -44.516 1.00 92.31 71 LYS A C 1
ATOM 585 O O . LYS A 1 71 ? 0.836 6.452 -45.394 1.00 92.31 71 LYS A O 1
ATOM 590 N N . ARG A 1 72 ? -0.895 7.633 -44.565 1.00 92.62 72 ARG A N 1
ATOM 591 C CA . ARG A 1 72 ? -1.021 8.585 -45.688 1.00 92.62 72 ARG A CA 1
ATOM 592 C C . ARG A 1 72 ? 0.055 9.671 -45.691 1.00 92.62 72 ARG A C 1
ATOM 594 O O . ARG A 1 72 ? 0.626 9.952 -46.733 1.00 92.62 72 ARG A O 1
ATOM 601 N N . TYR A 1 73 ? 0.304 10.288 -44.537 1.00 92.75 73 TYR A N 1
ATOM 602 C CA . TYR A 1 73 ? 1.140 11.491 -44.415 1.00 92.75 73 TYR A CA 1
ATOM 603 C C . TYR A 1 73 ? 2.431 11.256 -43.623 1.00 92.75 73 TYR A C 1
ATOM 605 O O . TYR A 1 73 ? 3.243 12.165 -43.469 1.00 92.75 73 TYR A O 1
ATOM 613 N N . GLY A 1 74 ? 2.634 10.045 -43.102 1.00 91.44 74 GLY A N 1
ATOM 614 C CA . GLY A 1 74 ? 3.817 9.704 -42.325 1.00 91.44 74 GLY A CA 1
ATOM 615 C C . GLY A 1 74 ? 3.812 10.277 -40.907 1.00 91.44 74 GLY A C 1
ATOM 616 O O . GLY A 1 74 ? 2.787 10.643 -40.322 1.00 91.44 74 GLY A O 1
ATOM 617 N N . TYR A 1 75 ? 5.006 10.314 -40.322 1.00 92.50 75 TYR A N 1
ATOM 618 C CA . TYR A 1 75 ? 5.271 10.976 -39.049 1.00 92.50 75 TYR A CA 1
ATOM 619 C C . TYR A 1 75 ? 5.800 12.388 -39.290 1.00 92.50 75 TYR A C 1
ATOM 621 O O . TYR A 1 75 ? 6.288 12.716 -40.367 1.00 92.50 75 TYR A O 1
ATOM 629 N N . ARG A 1 76 ? 5.782 13.218 -38.242 1.00 92.38 76 ARG A N 1
ATOM 630 C CA . ARG A 1 76 ? 6.551 14.467 -38.256 1.00 92.38 76 ARG A CA 1
ATOM 631 C C . ARG A 1 76 ? 8.020 14.160 -38.547 1.00 92.38 76 ARG A C 1
ATOM 633 O O . ARG A 1 76 ? 8.561 13.214 -37.975 1.00 92.38 76 ARG A O 1
ATOM 640 N N . LEU A 1 77 ? 8.661 14.998 -39.360 1.00 92.81 77 LEU A N 1
ATOM 641 C CA . LEU A 1 77 ? 10.054 14.820 -39.792 1.00 92.81 77 LEU A CA 1
ATOM 642 C C . LEU A 1 77 ? 11.022 14.615 -38.609 1.00 92.81 77 LEU A C 1
ATOM 644 O O . LEU A 1 77 ? 11.922 13.786 -38.662 1.00 92.81 77 LEU A O 1
ATOM 648 N N . ASP A 1 78 ? 10.783 15.299 -37.488 1.00 95.69 78 ASP A N 1
ATOM 649 C CA . ASP A 1 78 ? 11.607 15.259 -36.275 1.00 95.69 78 ASP A CA 1
ATOM 650 C C . ASP A 1 78 ? 11.224 14.152 -35.269 1.00 95.69 78 ASP A C 1
ATOM 652 O O . ASP A 1 78 ? 11.829 14.033 -34.196 1.00 95.69 78 ASP A O 1
ATOM 656 N N . TYR A 1 79 ? 10.209 13.339 -35.571 1.00 94.69 79 TYR A N 1
ATOM 657 C CA . TYR A 1 79 ? 9.636 12.373 -34.631 1.00 94.69 79 TYR A CA 1
ATOM 658 C C . TYR A 1 79 ? 10.649 11.312 -34.190 1.00 94.69 79 TYR A C 1
ATOM 660 O O . TYR A 1 79 ? 10.827 11.075 -32.989 1.00 94.69 79 TYR A O 1
ATOM 668 N N . HIS A 1 80 ? 11.332 10.690 -35.151 1.00 94.56 80 HIS A N 1
ATOM 669 C CA . HIS A 1 80 ? 12.279 9.609 -34.881 1.00 94.56 80 HIS A CA 1
ATOM 670 C C . HIS A 1 80 ? 13.515 10.115 -34.138 1.00 94.56 80 HIS A C 1
ATOM 672 O O . HIS A 1 80 ? 13.968 9.475 -33.185 1.00 94.56 80 HIS A O 1
ATOM 678 N N . GLU A 1 81 ? 14.004 11.309 -34.481 1.00 94.94 81 GLU A N 1
ATOM 679 C CA . GLU A 1 81 ? 15.109 11.928 -33.754 1.00 94.94 81 GLU A CA 1
ATOM 680 C C . GLU A 1 81 ? 14.747 12.243 -32.303 1.00 94.94 81 GLU A C 1
ATOM 682 O O . GLU A 1 81 ? 15.527 11.954 -31.387 1.00 94.94 81 GLU A O 1
ATOM 687 N N . LYS A 1 82 ? 13.559 12.816 -32.074 1.00 96.44 82 LYS A N 1
ATOM 688 C CA . LYS A 1 82 ? 13.057 13.111 -30.728 1.00 96.44 82 LYS A CA 1
ATOM 689 C C . LYS A 1 82 ? 12.867 11.837 -29.916 1.00 96.44 82 LYS A C 1
ATOM 691 O O . LYS A 1 82 ? 13.252 11.810 -28.745 1.00 96.44 82 LYS A O 1
ATOM 696 N N . LYS A 1 83 ? 12.322 10.779 -30.523 1.00 96.19 83 LYS A N 1
ATOM 697 C CA . LYS A 1 83 ? 12.131 9.477 -29.873 1.00 96.19 83 LYS A CA 1
ATOM 698 C C . LYS A 1 83 ? 13.470 8.859 -29.465 1.00 96.19 83 LYS A C 1
ATOM 700 O O . LYS A 1 83 ? 13.647 8.563 -28.285 1.00 96.19 83 LYS A O 1
ATOM 705 N N . ARG A 1 84 ? 14.445 8.810 -30.380 1.00 96.75 84 ARG A N 1
ATOM 706 C CA . ARG A 1 84 ? 15.812 8.334 -30.102 1.00 96.75 84 ARG A CA 1
ATOM 707 C C . ARG A 1 84 ? 16.474 9.122 -28.968 1.00 96.75 84 ARG A C 1
ATOM 709 O O . ARG A 1 84 ? 16.999 8.535 -28.025 1.00 96.75 84 ARG A O 1
ATOM 716 N N . LYS A 1 85 ? 16.422 10.462 -29.019 1.00 97.19 85 LYS A N 1
ATOM 717 C CA . LYS A 1 85 ? 16.984 11.336 -27.968 1.00 97.19 85 LYS A CA 1
ATOM 718 C C . LYS A 1 85 ? 16.279 11.128 -26.619 1.00 97.19 85 LYS A C 1
ATOM 720 O O . LYS A 1 85 ? 16.932 11.195 -25.580 1.00 97.19 85 LYS A O 1
ATOM 725 N N . LYS A 1 86 ? 14.966 10.869 -26.611 1.00 96.81 86 LYS A N 1
ATOM 726 C CA . LYS A 1 86 ? 14.188 10.594 -25.392 1.00 96.81 86 LYS A CA 1
ATOM 727 C C . LYS A 1 86 ? 14.570 9.253 -24.763 1.00 96.81 86 LYS A C 1
ATOM 729 O O . LYS A 1 86 ? 14.811 9.219 -23.559 1.00 96.81 86 LYS A O 1
ATOM 734 N N . GLU A 1 87 ? 14.660 8.193 -25.562 1.00 96.06 87 GLU A N 1
ATOM 735 C CA . GLU A 1 87 ? 15.074 6.855 -25.113 1.00 96.06 87 GLU A CA 1
ATOM 736 C C . GLU A 1 87 ? 16.514 6.874 -24.579 1.00 96.06 87 GLU A C 1
ATOM 738 O O . GLU A 1 87 ? 16.766 6.392 -23.475 1.00 96.06 87 GLU A O 1
ATOM 743 N N . GLY A 1 88 ? 17.436 7.555 -25.271 1.00 96.50 88 GLY A N 1
ATOM 744 C CA . GLY A 1 88 ? 18.819 7.717 -24.807 1.00 96.50 88 GLY A CA 1
ATOM 745 C C . GLY A 1 88 ? 18.950 8.478 -23.478 1.00 96.50 88 GLY A C 1
ATOM 746 O O . GLY A 1 88 ? 19.783 8.137 -22.641 1.00 96.50 88 GLY A O 1
ATOM 747 N N . ARG A 1 89 ? 18.097 9.483 -23.224 1.00 96.94 89 ARG A N 1
ATOM 748 C CA . ARG A 1 89 ? 18.101 10.258 -21.961 1.00 96.94 89 ARG A CA 1
ATOM 749 C C . ARG A 1 89 ? 17.402 9.548 -20.803 1.00 96.94 89 ARG A C 1
ATOM 751 O O . ARG A 1 89 ? 17.554 9.956 -19.649 1.00 96.94 89 ARG A O 1
ATOM 758 N N . GLU A 1 90 ? 16.627 8.504 -21.076 1.00 95.06 90 GLU A N 1
ATOM 759 C CA . GLU A 1 90 ? 15.740 7.893 -20.091 1.00 95.06 90 GLU A CA 1
ATOM 760 C C . GLU A 1 90 ? 16.503 7.290 -18.900 1.00 95.06 90 GLU A C 1
ATOM 762 O O . GLU A 1 90 ? 16.025 7.356 -17.767 1.00 95.06 90 GLU A O 1
ATOM 767 N N . ALA A 1 91 ? 17.697 6.731 -19.119 1.00 95.38 91 ALA A N 1
ATOM 768 C CA . ALA A 1 91 ? 18.527 6.181 -18.045 1.00 95.38 91 ALA A CA 1
ATOM 769 C C . ALA A 1 91 ? 18.976 7.267 -17.045 1.00 95.38 91 ALA A C 1
ATOM 771 O O . ALA A 1 91 ? 18.845 7.092 -15.828 1.00 95.38 91 ALA A O 1
ATOM 772 N N . HIS A 1 92 ? 19.428 8.420 -17.550 1.00 96.69 92 HIS A N 1
ATOM 773 C CA . HIS A 1 92 ? 19.834 9.558 -16.722 1.00 96.69 92 HIS A CA 1
ATOM 774 C C . HIS A 1 92 ? 18.644 10.171 -15.984 1.00 96.69 92 HIS A C 1
ATOM 776 O O . HIS A 1 92 ? 18.721 10.408 -14.776 1.00 96.69 92 HIS A O 1
ATOM 782 N N . GLU A 1 93 ? 17.514 10.354 -16.671 1.00 95.62 93 GLU A N 1
ATOM 783 C CA . GLU A 1 93 ? 16.287 10.868 -16.058 1.00 95.62 93 GLU A CA 1
ATOM 784 C C . GLU A 1 93 ? 15.749 9.923 -14.975 1.00 95.62 93 GLU A C 1
ATOM 786 O O . GLU A 1 93 ? 15.337 10.379 -13.907 1.00 95.62 93 GLU A O 1
ATOM 791 N N . ARG A 1 94 ? 15.818 8.600 -15.179 1.00 93.69 94 ARG A N 1
ATOM 792 C CA . ARG A 1 94 ? 15.448 7.603 -14.159 1.00 93.69 94 ARG A CA 1
ATOM 793 C C . ARG A 1 94 ? 16.325 7.694 -12.909 1.00 93.69 94 ARG A C 1
ATOM 795 O O . ARG A 1 94 ? 15.795 7.626 -11.796 1.00 93.69 94 ARG A O 1
ATOM 802 N N . SER A 1 95 ? 17.635 7.869 -13.076 1.00 93.69 95 SER A N 1
ATOM 803 C CA . SER A 1 95 ? 18.576 8.055 -11.960 1.00 93.69 95 SER A CA 1
ATOM 804 C C . SER A 1 95 ? 18.323 9.374 -11.220 1.00 93.69 95 SER A C 1
ATOM 806 O O . SER A 1 95 ? 18.205 9.400 -9.994 1.00 93.69 95 SER A O 1
ATOM 808 N N . LYS A 1 96 ? 18.126 10.467 -11.963 1.00 95.94 96 LYS A N 1
ATOM 809 C CA . LYS A 1 96 ? 17.809 11.793 -11.418 1.00 95.94 96 LYS A CA 1
ATOM 810 C C . LYS A 1 96 ? 16.502 11.788 -10.626 1.00 95.94 96 LYS A C 1
ATOM 812 O O . LYS A 1 96 ? 16.466 12.309 -9.515 1.00 95.94 96 LYS A O 1
ATOM 817 N N . LYS A 1 97 ? 15.454 11.150 -11.155 1.00 94.50 97 LYS A N 1
ATOM 818 C CA . LYS A 1 97 ? 14.170 10.951 -10.465 1.00 94.50 97 LYS A CA 1
ATOM 819 C C . LYS A 1 97 ? 14.354 10.181 -9.158 1.00 94.50 97 LYS A C 1
ATOM 821 O O . LYS A 1 97 ? 13.831 10.614 -8.138 1.00 94.50 97 LYS A O 1
ATOM 826 N N . ALA A 1 98 ? 15.134 9.099 -9.169 1.00 93.88 98 ALA A N 1
ATOM 827 C CA . ALA A 1 98 ? 15.414 8.314 -7.967 1.00 93.88 98 ALA A CA 1
ATOM 828 C C . ALA A 1 98 ? 16.068 9.153 -6.856 1.00 93.88 98 ALA A C 1
ATOM 830 O O . ALA A 1 98 ? 15.682 9.028 -5.702 1.00 93.88 98 ALA A O 1
ATOM 831 N N . LYS A 1 99 ? 17.029 10.017 -7.213 1.00 94.44 99 LYS A N 1
ATOM 832 C CA . LYS A 1 99 ? 17.764 10.865 -6.259 1.00 94.44 99 LYS A CA 1
ATOM 833 C C . LYS A 1 99 ? 16.955 12.068 -5.766 1.00 94.44 99 LYS A C 1
ATOM 835 O O . LYS A 1 99 ? 17.102 12.468 -4.620 1.00 94.44 99 LYS A O 1
ATOM 840 N N . LYS A 1 100 ? 16.140 12.674 -6.638 1.00 96.38 100 LYS A N 1
ATOM 841 C CA . LYS A 1 100 ? 15.415 13.922 -6.342 1.00 96.38 100 LYS A CA 1
ATOM 842 C C . LYS A 1 100 ? 14.041 13.716 -5.713 1.00 96.38 100 LYS A C 1
ATOM 844 O O . LYS A 1 100 ? 13.526 14.641 -5.094 1.00 96.38 100 LYS A O 1
ATOM 849 N N . MET A 1 101 ? 13.397 12.565 -5.916 1.00 95.31 101 MET A N 1
ATOM 850 C CA . MET A 1 101 ? 12.085 12.323 -5.314 1.00 95.31 101 MET A CA 1
ATOM 851 C C . MET A 1 101 ? 12.219 12.121 -3.807 1.00 95.31 101 MET A C 1
ATOM 853 O O . MET A 1 101 ? 13.051 11.347 -3.352 1.00 95.31 101 MET A O 1
ATOM 857 N N . ILE A 1 102 ? 11.349 12.783 -3.044 1.00 95.56 102 ILE A N 1
ATOM 858 C CA . ILE A 1 102 ? 11.335 12.740 -1.577 1.00 95.56 102 ILE A CA 1
ATOM 859 C C . ILE A 1 102 ? 9.973 12.209 -1.096 1.00 95.56 102 ILE A C 1
ATOM 861 O O . ILE A 1 102 ? 8.953 12.310 -1.788 1.00 95.56 102 ILE A O 1
ATOM 865 N N . GLY A 1 103 ? 9.955 11.595 0.088 1.00 96.69 103 GLY A N 1
ATOM 866 C CA . GLY A 1 103 ? 8.731 11.187 0.780 1.00 96.69 103 GLY A CA 1
ATOM 867 C C . GLY A 1 103 ? 7.989 10.023 0.114 1.00 96.69 103 GLY A C 1
ATOM 868 O O . GLY A 1 103 ? 8.588 9.049 -0.346 1.00 96.69 103 GLY A O 1
ATOM 869 N N . LEU A 1 104 ? 6.654 10.100 0.083 1.00 97.31 104 LEU A N 1
ATOM 870 C CA . LEU A 1 104 ? 5.794 9.026 -0.437 1.00 97.31 104 LEU A CA 1
ATOM 871 C C . LEU A 1 104 ? 6.030 8.743 -1.924 1.00 97.31 104 LEU A C 1
ATOM 873 O O . LEU A 1 104 ? 6.008 7.583 -2.337 1.00 97.31 104 LEU A O 1
ATOM 877 N N . LYS A 1 105 ? 6.317 9.780 -2.719 1.00 95.75 105 LYS A N 1
ATOM 878 C CA . LYS A 1 105 ? 6.604 9.634 -4.153 1.00 95.75 105 LYS A CA 1
ATOM 879 C C . LYS A 1 105 ? 7.854 8.779 -4.385 1.00 95.75 105 LYS A C 1
ATOM 881 O O . LYS A 1 105 ? 7.828 7.887 -5.229 1.00 95.75 105 LYS A O 1
ATOM 886 N N . ALA A 1 106 ? 8.900 8.970 -3.576 1.00 97.19 106 ALA A N 1
ATOM 887 C CA . ALA A 1 106 ? 10.109 8.147 -3.628 1.00 97.19 106 ALA A CA 1
ATOM 888 C C . ALA A 1 106 ? 9.815 6.679 -3.285 1.00 97.19 106 ALA A C 1
ATOM 890 O O . ALA A 1 106 ? 10.203 5.771 -4.020 1.00 97.19 106 ALA A O 1
ATOM 891 N N . LYS A 1 107 ? 9.054 6.438 -2.207 1.00 96.75 107 LYS A N 1
ATOM 892 C CA . LYS A 1 107 ? 8.669 5.081 -1.782 1.00 96.75 107 LYS A CA 1
ATOM 893 C C . LYS A 1 107 ? 7.877 4.342 -2.866 1.00 96.75 107 LYS A C 1
ATOM 895 O O . LYS A 1 107 ? 8.168 3.180 -3.151 1.00 96.75 107 LYS A O 1
ATOM 900 N N . LEU A 1 108 ? 6.911 5.012 -3.497 1.00 97.00 108 LEU A N 1
ATOM 901 C CA . LEU A 1 108 ? 6.131 4.440 -4.599 1.00 97.00 108 LEU A CA 1
ATOM 902 C C . LEU A 1 108 ? 7.009 4.133 -5.816 1.00 97.00 108 LEU A C 1
ATOM 904 O O . LEU A 1 108 ? 6.914 3.037 -6.369 1.00 97.00 108 LEU A O 1
ATOM 908 N N . TYR A 1 109 ? 7.906 5.050 -6.180 1.00 96.62 109 TYR A N 1
ATOM 909 C CA . TYR A 1 109 ? 8.832 4.850 -7.291 1.00 96.62 109 TYR A CA 1
ATOM 910 C C . TYR A 1 109 ? 9.762 3.650 -7.064 1.00 96.62 109 TYR A C 1
ATOM 912 O O . TYR A 1 109 ? 9.879 2.785 -7.931 1.00 96.62 109 TYR A O 1
ATOM 920 N N . HIS A 1 110 ? 10.372 3.522 -5.883 1.00 95.94 110 HIS A N 1
ATOM 921 C CA . HIS A 1 110 ? 11.224 2.369 -5.576 1.00 95.94 110 HIS A CA 1
ATOM 922 C C . HIS A 1 110 ? 10.443 1.049 -5.554 1.00 95.94 110 HIS A C 1
ATOM 924 O O . HIS A 1 110 ? 10.956 0.035 -6.031 1.00 95.94 110 HIS A O 1
ATOM 930 N N . LYS A 1 111 ? 9.187 1.055 -5.081 1.00 97.38 111 LYS A N 1
ATOM 931 C CA . LYS A 1 111 ? 8.307 -0.125 -5.119 1.00 97.38 111 LYS A CA 1
ATOM 932 C C . LYS A 1 111 ? 8.008 -0.567 -6.555 1.00 97.38 111 LYS A C 1
ATOM 934 O O . LYS A 1 111 ? 8.108 -1.758 -6.848 1.00 97.38 111 LYS A O 1
ATOM 939 N N . GLN A 1 112 ? 7.691 0.376 -7.445 1.00 96.62 112 GLN A N 1
ATOM 940 C CA . GLN A 1 112 ? 7.486 0.103 -8.874 1.00 96.62 112 GLN A CA 1
ATOM 941 C C . GLN A 1 112 ? 8.757 -0.476 -9.509 1.00 96.62 112 GLN A C 1
ATOM 943 O O . GLN A 1 112 ? 8.720 -1.557 -10.095 1.00 96.62 112 GLN A O 1
ATOM 948 N N . ARG A 1 113 ? 9.915 0.156 -9.280 1.00 96.00 113 ARG A N 1
ATOM 949 C CA . ARG A 1 113 ? 11.209 -0.310 -9.811 1.00 96.00 113 ARG A CA 1
ATOM 950 C C . ARG A 1 113 ? 11.610 -1.693 -9.299 1.00 96.00 113 ARG A C 1
ATOM 952 O O . ARG A 1 113 ? 12.193 -2.481 -10.042 1.00 96.00 113 ARG A O 1
ATOM 959 N N . HIS A 1 114 ? 11.297 -2.010 -8.045 1.00 97.00 114 HIS A N 1
ATOM 960 C CA . HIS A 1 114 ? 11.527 -3.338 -7.485 1.00 97.00 114 HIS A CA 1
ATOM 961 C C . HIS A 1 114 ? 10.660 -4.402 -8.177 1.00 97.00 114 HIS A C 1
ATOM 963 O O . HIS A 1 114 ? 11.169 -5.464 -8.542 1.00 97.00 114 HIS A O 1
ATOM 969 N N . ALA A 1 115 ? 9.378 -4.104 -8.418 1.00 97.88 115 ALA A N 1
ATOM 970 C CA . ALA A 1 115 ? 8.473 -4.999 -9.137 1.00 97.88 115 ALA A CA 1
ATOM 971 C C . ALA A 1 115 ? 8.930 -5.238 -10.587 1.00 97.88 115 ALA A C 1
ATOM 973 O O . ALA A 1 115 ? 9.038 -6.391 -11.004 1.00 97.88 115 ALA A O 1
ATOM 974 N N . GLU A 1 116 ? 9.299 -4.178 -11.310 1.00 96.44 116 GLU A N 1
ATOM 975 C CA . GLU A 1 116 ? 9.840 -4.262 -12.674 1.00 96.44 116 GLU A CA 1
ATOM 976 C C . GLU A 1 116 ? 11.122 -5.108 -12.722 1.00 96.44 116 GLU A C 1
ATOM 978 O O . GLU A 1 116 ? 11.259 -5.992 -13.567 1.00 96.44 116 GLU A O 1
ATOM 983 N N . LYS A 1 117 ? 12.046 -4.914 -11.769 1.00 97.19 117 LYS A N 1
ATOM 984 C CA . LYS A 1 117 ? 13.282 -5.710 -11.678 1.00 97.19 117 LYS A CA 1
ATOM 985 C C . LYS A 1 117 ? 12.983 -7.192 -11.451 1.00 97.19 117 LYS A C 1
ATOM 987 O O . LYS A 1 117 ? 13.637 -8.041 -12.052 1.00 97.19 117 LYS A O 1
ATOM 992 N N . ILE A 1 118 ? 12.009 -7.519 -10.602 1.00 97.62 118 ILE A N 1
ATOM 993 C CA . ILE A 1 118 ? 11.589 -8.908 -10.370 1.00 97.62 118 ILE A CA 1
ATOM 994 C C . ILE A 1 118 ? 10.950 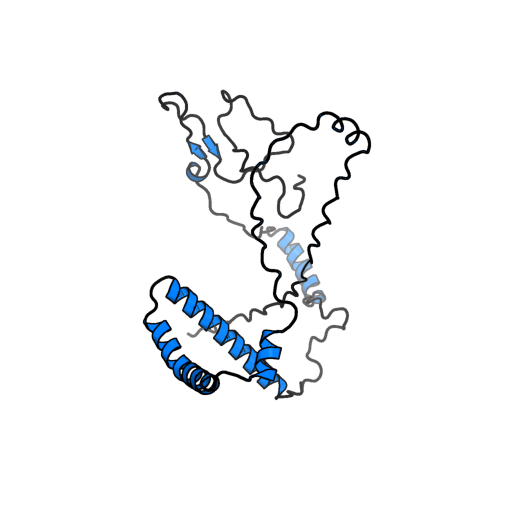-9.499 -11.625 1.00 97.62 118 ILE A C 1
ATOM 996 O O . ILE A 1 118 ? 11.272 -10.631 -11.983 1.00 97.62 118 ILE A O 1
ATOM 1000 N N . GLN A 1 119 ? 10.067 -8.760 -12.295 1.00 97.50 119 GLN A N 1
ATOM 1001 C CA . GLN A 1 119 ? 9.417 -9.217 -13.521 1.00 97.50 119 GLN A CA 1
ATOM 1002 C C . GLN A 1 119 ? 10.446 -9.509 -14.615 1.00 97.50 119 GLN A C 1
ATOM 1004 O O . GLN A 1 119 ? 10.412 -10.586 -15.211 1.00 97.50 119 GLN A O 1
ATOM 1009 N N . MET A 1 120 ? 11.413 -8.611 -14.814 1.00 97.31 120 MET A N 1
ATOM 1010 C CA . MET A 1 120 ? 12.492 -8.816 -15.781 1.00 97.31 120 MET A CA 1
ATOM 1011 C C . MET A 1 120 ? 13.370 -10.007 -15.403 1.00 97.31 120 MET A C 1
ATOM 1013 O O . MET A 1 120 ? 13.596 -10.873 -16.240 1.00 97.31 120 MET A O 1
ATOM 1017 N N . LYS A 1 121 ? 13.782 -10.133 -14.133 1.00 97.44 121 LYS A N 1
ATOM 1018 C CA . LYS A 1 121 ? 14.546 -11.302 -13.658 1.00 97.44 121 LYS A CA 1
ATOM 1019 C C . LYS A 1 121 ? 13.806 -12.619 -13.887 1.00 97.44 121 LYS A C 1
ATOM 1021 O O . LYS A 1 121 ? 14.417 -13.596 -14.304 1.00 97.44 121 LYS A O 1
ATOM 1026 N N . LYS A 1 122 ? 12.497 -12.658 -13.621 1.00 97.19 122 LYS A N 1
ATOM 1027 C CA . LYS A 1 122 ? 11.664 -13.841 -13.882 1.00 97.19 122 LYS A CA 1
ATOM 1028 C C . LYS A 1 122 ? 11.587 -14.145 -15.375 1.00 97.19 122 LYS A C 1
ATOM 1030 O O . LYS A 1 122 ? 11.711 -15.302 -15.746 1.00 97.19 122 LYS A O 1
ATOM 1035 N N . THR A 1 123 ? 11.420 -13.123 -16.208 1.00 96.19 123 THR A N 1
ATOM 1036 C CA . THR A 1 123 ? 11.326 -13.268 -17.668 1.00 96.19 123 THR A CA 1
ATOM 1037 C C . THR A 1 123 ? 12.635 -13.790 -18.253 1.00 96.19 123 THR A C 1
ATOM 1039 O O . THR A 1 123 ? 12.615 -14.776 -18.982 1.00 96.19 123 THR A O 1
ATOM 1042 N N . ILE A 1 124 ? 13.770 -13.213 -17.850 1.00 95.38 124 ILE A N 1
ATOM 1043 C CA . ILE A 1 124 ? 15.110 -13.674 -18.237 1.00 95.38 124 ILE A CA 1
ATOM 1044 C C . ILE A 1 124 ? 15.309 -15.128 -17.801 1.00 95.38 124 ILE A C 1
ATOM 1046 O O . ILE A 1 124 ? 15.581 -15.979 -18.639 1.00 95.38 124 ILE A O 1
ATOM 1050 N N . LYS A 1 125 ? 15.029 -15.450 -16.531 1.00 94.38 125 LYS A N 1
ATOM 1051 C CA . LYS A 1 125 ? 15.134 -16.822 -16.012 1.00 94.38 125 LYS A CA 1
ATOM 1052 C C . LYS A 1 125 ? 14.232 -17.813 -16.758 1.00 94.38 125 LYS A C 1
ATOM 1054 O O . LYS A 1 125 ? 14.610 -18.966 -16.933 1.00 94.38 125 LYS A O 1
ATOM 1059 N N . MET A 1 126 ? 13.031 -17.404 -17.176 1.00 91.81 126 MET A N 1
ATOM 1060 C CA . MET A 1 126 ? 12.147 -18.243 -17.996 1.00 91.81 126 MET A CA 1
ATOM 1061 C C . MET A 1 126 ? 12.708 -18.462 -19.406 1.00 91.81 126 MET A C 1
ATOM 1063 O O . MET A 1 126 ? 12.615 -19.577 -19.911 1.00 91.81 126 MET A O 1
ATOM 1067 N N . HIS A 1 127 ? 13.301 -17.437 -20.026 1.00 93.75 127 HIS A N 1
ATOM 1068 C CA . HIS A 1 127 ? 13.952 -17.563 -21.334 1.00 93.75 127 HIS A CA 1
ATOM 1069 C C . HIS A 1 127 ? 15.208 -18.438 -21.275 1.00 93.75 127 HIS A C 1
ATOM 1071 O O . HIS A 1 127 ? 15.349 -19.339 -22.095 1.00 93.75 127 HIS A O 1
ATOM 1077 N N . GLU A 1 128 ? 16.070 -18.249 -20.275 1.00 91.75 128 GLU A N 1
ATOM 1078 C CA . GLU A 1 128 ? 17.259 -19.084 -20.049 1.00 91.75 128 GLU A CA 1
ATOM 1079 C C . GLU A 1 128 ? 16.887 -20.561 -19.873 1.00 91.75 128 GLU A C 1
ATOM 1081 O O . GLU A 1 128 ? 17.454 -21.429 -20.537 1.00 91.75 128 GLU A O 1
ATOM 1086 N N . LYS A 1 129 ? 15.877 -20.847 -19.038 1.00 87.62 129 LYS A N 1
ATOM 1087 C CA . LYS A 1 129 ? 15.332 -22.201 -18.845 1.00 87.62 129 LYS A CA 1
ATOM 1088 C C . LYS A 1 129 ? 14.665 -22.792 -20.085 1.00 87.62 129 LYS A C 1
ATOM 1090 O O . LYS A 1 129 ? 14.628 -24.004 -20.220 1.00 87.62 129 LYS A O 1
ATOM 1095 N N . ARG A 1 130 ? 14.088 -21.972 -20.967 1.00 83.44 130 ARG A N 1
ATOM 1096 C CA . ARG A 1 130 ? 13.522 -22.454 -22.238 1.00 83.44 130 ARG A CA 1
ATOM 1097 C C . ARG A 1 130 ? 14.625 -22.824 -23.229 1.00 83.44 130 ARG A C 1
ATOM 1099 O O . ARG A 1 130 ? 14.500 -23.828 -23.922 1.00 83.44 130 ARG A O 1
ATOM 1106 N N . ASN A 1 131 ? 15.675 -22.008 -23.298 1.00 79.50 131 ASN A N 1
ATOM 1107 C CA . ASN A 1 131 ? 16.805 -22.219 -24.202 1.00 79.50 131 ASN A CA 1
ATOM 1108 C C . ASN A 1 131 ? 17.647 -23.429 -23.770 1.00 79.50 131 ASN A C 1
ATOM 1110 O O . ASN A 1 131 ? 18.180 -24.146 -24.611 1.00 79.50 131 ASN A O 1
ATOM 1114 N N . THR A 1 132 ? 17.722 -23.692 -22.464 1.00 76.44 132 THR A N 1
ATOM 1115 C CA . THR A 1 132 ? 18.373 -24.882 -21.910 1.00 76.44 132 THR A CA 1
ATOM 1116 C C . THR A 1 132 ? 17.354 -26.003 -21.729 1.00 76.44 132 THR A C 1
ATOM 1118 O O . THR A 1 132 ? 16.641 -26.076 -20.733 1.00 76.44 132 THR A O 1
ATOM 1121 N N . LYS A 1 133 ? 17.286 -26.927 -22.692 1.00 71.00 133 LYS A N 1
ATOM 1122 C CA . LYS A 1 133 ? 16.581 -28.198 -22.482 1.00 71.00 133 LYS A CA 1
ATOM 1123 C C . LYS A 1 133 ? 17.395 -29.040 -21.499 1.00 71.00 133 LYS A C 1
ATOM 1125 O O . LYS A 1 133 ? 18.212 -29.853 -21.917 1.00 71.00 133 LYS A O 1
ATOM 1130 N N . GLN A 1 134 ? 17.205 -28.835 -20.198 1.00 63.53 134 GLN A N 1
ATOM 1131 C CA . GLN A 1 134 ? 17.656 -29.827 -19.229 1.00 63.53 134 GLN A CA 1
ATOM 1132 C C . GLN A 1 134 ? 16.831 -31.092 -19.473 1.00 63.53 134 GLN A C 1
ATOM 1134 O O . GLN A 1 134 ? 15.620 -31.106 -19.244 1.00 63.53 134 GLN A O 1
ATOM 1139 N N . LYS A 1 135 ? 17.473 -32.132 -20.016 1.00 59.66 135 LYS A N 1
ATOM 1140 C CA . LYS A 1 135 ? 16.934 -33.485 -19.925 1.00 59.66 135 LYS A CA 1
ATOM 1141 C C . LYS A 1 135 ? 16.906 -33.809 -18.435 1.00 59.66 135 LYS A C 1
ATOM 1143 O O . LYS A 1 135 ? 17.923 -33.672 -17.761 1.00 59.66 135 LYS A O 1
ATOM 1148 N N . ASN A 1 136 ? 15.733 -34.147 -17.910 1.00 56.53 136 ASN A N 1
ATOM 1149 C CA . ASN A 1 136 ? 15.645 -34.730 -16.579 1.00 56.53 136 ASN A CA 1
ATOM 1150 C C . ASN A 1 136 ? 16.260 -36.130 -16.679 1.00 56.53 136 ASN A C 1
ATOM 1152 O O . ASN A 1 136 ? 15.542 -37.096 -16.928 1.00 56.53 136 ASN A O 1
ATOM 1156 N N . ASP A 1 137 ? 17.580 -36.234 -16.550 1.00 54.88 137 ASP A N 1
ATOM 1157 C CA . ASP A 1 137 ? 18.278 -37.515 -16.452 1.00 54.88 137 ASP A CA 1
ATOM 1158 C C . ASP A 1 137 ? 18.131 -38.052 -15.020 1.00 54.88 137 ASP A C 1
ATOM 1160 O O . ASP A 1 137 ? 19.093 -38.208 -14.277 1.00 54.88 137 ASP A O 1
ATOM 1164 N N . GLU A 1 138 ? 16.890 -38.320 -14.617 1.00 54.84 138 GLU A N 1
ATOM 1165 C CA . GLU A 1 138 ? 16.580 -39.105 -13.426 1.00 54.84 138 GLU A CA 1
ATOM 1166 C C . GLU A 1 138 ? 15.538 -40.162 -13.795 1.00 54.84 138 GLU A C 1
ATOM 1168 O O . GLU A 1 138 ? 14.369 -39.872 -14.063 1.00 54.84 138 GLU A O 1
ATOM 1173 N N . LYS A 1 139 ? 15.988 -41.423 -13.802 1.00 59.44 139 LYS A N 1
ATOM 1174 C CA . LYS A 1 139 ? 15.133 -42.611 -13.723 1.00 59.44 139 LYS A CA 1
ATOM 1175 C C . LYS A 1 139 ? 14.230 -42.438 -12.498 1.00 59.44 139 LYS A C 1
ATOM 1177 O O . LYS A 1 139 ? 14.725 -42.476 -11.381 1.00 59.44 139 LYS A O 1
ATOM 1182 N N . THR A 1 140 ? 12.943 -42.205 -12.748 1.00 60.22 140 THR A N 1
ATOM 1183 C CA . THR A 1 140 ? 11.804 -42.177 -11.813 1.00 60.22 140 THR A CA 1
ATOM 1184 C C . THR A 1 140 ? 12.166 -41.813 -10.358 1.00 60.22 140 THR A C 1
ATOM 1186 O O . THR A 1 140 ? 12.548 -42.704 -9.595 1.00 60.22 140 THR A O 1
ATOM 1189 N N . PRO A 1 141 ? 12.007 -40.548 -9.919 1.00 64.44 141 PRO A N 1
ATOM 1190 C CA . PRO A 1 141 ? 12.313 -40.165 -8.540 1.00 64.44 141 PRO A CA 1
ATOM 1191 C C . PRO A 1 141 ? 11.504 -41.019 -7.548 1.00 64.44 141 PRO A C 1
ATOM 1193 O O . PRO A 1 141 ? 10.305 -41.246 -7.742 1.00 64.44 141 PRO A O 1
ATOM 1196 N N . GLN A 1 142 ? 12.158 -41.505 -6.486 1.00 52.78 142 GLN A N 1
ATOM 1197 C CA . GLN A 1 142 ? 11.527 -42.262 -5.395 1.00 52.78 142 GLN A CA 1
ATOM 1198 C C . GLN A 1 142 ? 10.423 -41.402 -4.752 1.00 52.78 142 GLN A C 1
ATOM 1200 O O . GLN A 1 142 ? 10.690 -40.526 -3.934 1.00 52.78 142 GLN A O 1
ATOM 1205 N N . GLY A 1 143 ? 9.177 -41.616 -5.181 1.00 66.81 143 GLY A N 1
ATOM 1206 C CA . GLY A 1 143 ? 8.045 -40.737 -4.866 1.00 66.81 143 GLY A CA 1
ATOM 1207 C C . GLY A 1 143 ? 7.058 -40.508 -6.014 1.00 66.81 143 GLY A C 1
ATOM 1208 O O . GLY A 1 143 ? 6.131 -39.721 -5.846 1.00 66.81 143 GLY A O 1
ATOM 1209 N N . ALA A 1 144 ? 7.221 -41.174 -7.164 1.00 69.50 144 ALA A N 1
ATOM 1210 C CA . ALA A 1 144 ? 6.229 -41.161 -8.236 1.00 69.50 144 ALA A CA 1
ATOM 1211 C C . ALA A 1 144 ? 4.872 -41.695 -7.743 1.00 69.50 144 ALA A C 1
ATOM 1213 O O . ALA A 1 144 ? 4.717 -42.861 -7.380 1.00 69.50 144 ALA A O 1
ATOM 1214 N N . VAL A 1 145 ? 3.888 -40.805 -7.720 1.00 66.88 145 VAL A N 1
ATOM 1215 C CA . VAL A 1 145 ? 2.508 -41.077 -7.330 1.00 66.88 145 VAL A CA 1
ATOM 1216 C C . VAL A 1 145 ? 1.683 -41.286 -8.612 1.00 66.88 145 VAL A C 1
ATOM 1218 O O . VAL A 1 145 ? 1.911 -40.563 -9.584 1.00 66.88 145 VAL A O 1
ATOM 1221 N N . PRO A 1 146 ? 0.744 -42.253 -8.664 1.00 80.56 146 PRO A N 1
ATOM 1222 C CA . PRO A 1 146 ? -0.096 -42.466 -9.845 1.00 80.56 146 PRO A CA 1
ATOM 1223 C C . PRO A 1 146 ? -0.792 -41.179 -10.322 1.00 80.56 146 PRO A C 1
ATOM 1225 O O . PRO A 1 146 ? -1.147 -40.338 -9.499 1.00 80.56 146 PRO A O 1
ATOM 1228 N N . ALA A 1 147 ? -1.033 -41.032 -11.633 1.00 73.44 147 ALA A N 1
ATOM 1229 C CA . ALA A 1 147 ? -1.516 -39.782 -12.245 1.00 73.44 147 ALA A CA 1
ATOM 1230 C C . ALA A 1 147 ? -2.780 -39.192 -11.580 1.00 73.44 147 ALA A C 1
ATOM 1232 O O . ALA A 1 147 ? -2.909 -37.978 -11.454 1.00 73.44 147 ALA A O 1
ATOM 1233 N N . T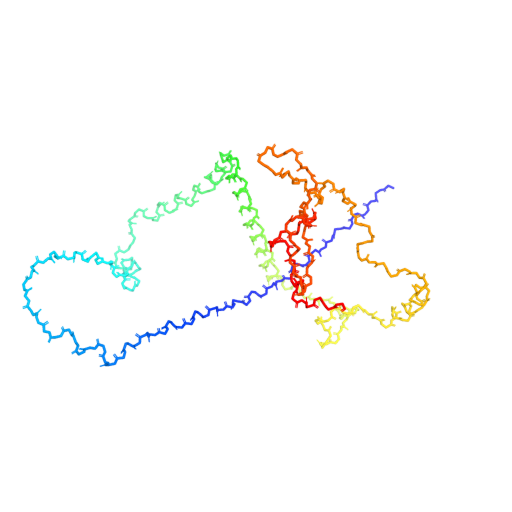YR A 1 148 ? -3.670 -40.049 -11.067 1.00 72.38 148 TYR A N 1
ATOM 1234 C CA . TYR A 1 148 ? -4.900 -39.673 -10.352 1.00 72.38 148 TYR A CA 1
ATOM 1235 C C . TYR A 1 148 ? -4.683 -39.158 -8.910 1.00 72.38 148 TYR A C 1
ATOM 1237 O O . TYR A 1 148 ? -5.635 -38.770 -8.230 1.00 72.38 148 TYR A O 1
ATOM 1245 N N . LEU A 1 149 ? -3.443 -39.159 -8.421 1.00 71.12 149 LEU A N 1
ATOM 1246 C CA . LEU A 1 149 ? -3.034 -38.715 -7.088 1.00 71.12 149 LEU A CA 1
ATOM 1247 C C . LEU A 1 149 ? -1.974 -37.586 -7.141 1.00 71.12 149 LEU A C 1
ATOM 1249 O O . LEU A 1 149 ? -1.589 -37.099 -6.084 1.00 71.12 149 LEU A O 1
ATOM 1253 N N . LEU A 1 150 ? -1.538 -37.127 -8.327 1.00 69.94 150 LEU A N 1
ATOM 1254 C CA . LEU A 1 150 ? -0.493 -36.093 -8.487 1.00 69.94 150 LEU A CA 1
ATOM 1255 C C . LEU A 1 150 ? -0.892 -34.712 -7.935 1.00 69.94 150 LEU A C 1
ATOM 1257 O O . LEU A 1 150 ? -0.073 -34.034 -7.324 1.00 69.94 150 LEU A O 1
ATOM 1261 N N . ASP A 1 151 ? -2.160 -34.321 -8.082 1.00 68.69 151 ASP A N 1
ATOM 1262 C CA . ASP A 1 151 ? -2.680 -33.037 -7.572 1.00 68.69 151 ASP A CA 1
ATOM 1263 C C . ASP A 1 151 ? -3.111 -33.097 -6.098 1.00 68.69 151 ASP A C 1
ATOM 1265 O O . ASP A 1 151 ? -3.496 -32.093 -5.488 1.00 68.69 151 ASP A O 1
ATOM 1269 N N . ARG A 1 152 ? -3.062 -34.294 -5.508 1.00 65.31 152 ARG A N 1
ATOM 1270 C CA . ARG A 1 152 ? -3.305 -34.533 -4.091 1.00 65.31 152 ARG A CA 1
ATOM 1271 C C . ARG A 1 152 ? -1.942 -34.746 -3.450 1.00 65.31 152 ARG A C 1
ATOM 1273 O O . ARG A 1 152 ? -1.524 -35.885 -3.297 1.00 65.31 152 ARG A O 1
ATOM 1280 N N . GLU A 1 153 ? -1.258 -33.670 -3.059 1.00 57.44 153 GLU A N 1
ATOM 1281 C CA . GLU A 1 153 ? -0.073 -33.732 -2.184 1.00 57.44 153 GLU A CA 1
ATOM 1282 C C . GLU A 1 153 ? -0.467 -34.361 -0.829 1.00 57.44 153 GLU A C 1
ATOM 1284 O O . GLU A 1 153 ? -0.718 -33.702 0.179 1.00 57.44 153 GLU A O 1
ATOM 1289 N N . GLY A 1 154 ? -0.613 -35.681 -0.842 1.00 52.25 154 GLY A N 1
ATOM 1290 C CA . GLY A 1 154 ? -0.989 -36.547 0.251 1.00 52.25 154 GLY A CA 1
ATOM 1291 C C . GLY A 1 154 ? 0.251 -37.297 0.682 1.00 52.25 154 GLY A C 1
ATOM 1292 O O . GLY A 1 154 ? 0.525 -38.395 0.212 1.00 52.25 154 GLY A O 1
ATOM 1293 N N . GLN A 1 155 ? 0.991 -36.663 1.584 1.00 53.06 155 GLN A N 1
ATOM 1294 C CA . GLN A 1 155 ? 1.945 -37.258 2.513 1.00 53.06 155 GLN A CA 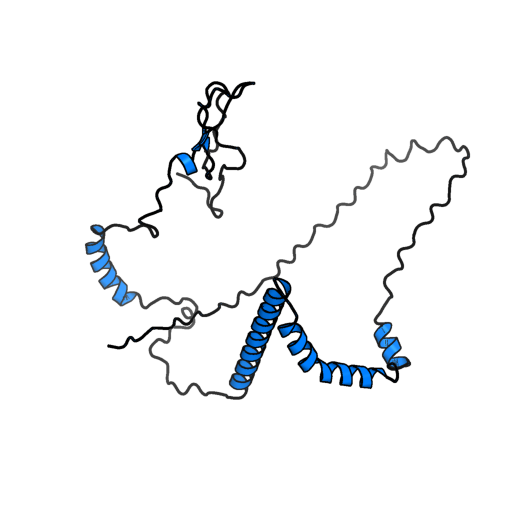1
ATOM 1295 C C . GLN A 1 155 ? 1.649 -38.754 2.738 1.00 53.06 155 GLN A C 1
ATOM 1297 O O . GLN A 1 155 ? 0.544 -39.104 3.158 1.00 53.06 155 GLN A O 1
ATOM 1302 N N . SER A 1 156 ? 2.615 -39.628 2.439 1.00 51.19 156 SER A N 1
ATOM 1303 C CA . SER A 1 156 ? 2.524 -41.090 2.546 1.00 51.19 156 SER A CA 1
ATOM 1304 C C . SER A 1 156 ? 1.998 -41.525 3.922 1.00 51.19 156 SER A C 1
ATOM 1306 O O . SER A 1 156 ? 2.745 -41.680 4.891 1.00 51.19 156 SER A O 1
ATOM 1308 N N . ARG A 1 157 ? 0.676 -41.688 4.019 1.00 53.28 157 ARG A N 1
ATOM 1309 C CA . ARG A 1 157 ? -0.049 -41.816 5.285 1.00 53.28 157 ARG A CA 1
ATOM 1310 C C . ARG A 1 157 ? -0.036 -43.232 5.840 1.00 53.28 157 ARG A C 1
ATOM 1312 O O . ARG A 1 157 ? -0.259 -43.379 7.023 1.00 53.28 157 ARG A O 1
ATOM 1319 N N . ALA A 1 158 ? 0.244 -44.273 5.061 1.00 58.44 158 ALA A N 1
ATOM 1320 C CA . ALA A 1 158 ? 0.028 -45.647 5.533 1.00 58.44 158 ALA A CA 1
ATOM 1321 C C . ALA A 1 158 ? 0.902 -46.026 6.751 1.00 58.44 158 ALA A C 1
ATOM 1323 O O . ALA A 1 158 ? 0.397 -46.581 7.724 1.00 58.44 158 ALA A O 1
ATOM 1324 N N . LYS A 1 159 ? 2.189 -45.643 6.756 1.00 57.12 159 LYS A N 1
ATOM 1325 C CA . LYS A 1 159 ? 3.113 -45.915 7.880 1.00 57.12 159 LYS A CA 1
ATOM 1326 C C . LYS A 1 159 ? 3.023 -44.869 8.998 1.00 57.12 159 LYS A C 1
ATOM 1328 O O . LYS A 1 159 ? 3.223 -45.185 10.167 1.00 57.12 159 LYS A O 1
ATOM 1333 N N . VAL A 1 160 ? 2.646 -43.636 8.652 1.00 58.62 160 VAL A N 1
ATOM 1334 C CA . VAL A 1 160 ? 2.385 -42.568 9.626 1.00 58.62 160 VAL A CA 1
ATOM 1335 C C . VAL A 1 160 ? 1.045 -42.799 10.328 1.00 58.62 160 VAL A C 1
ATOM 1337 O O . VAL A 1 160 ? 0.946 -42.467 11.491 1.00 58.62 160 VAL A O 1
ATOM 1340 N N . LEU A 1 161 ? 0.033 -43.413 9.701 1.00 59.69 161 LEU A N 1
ATOM 1341 C CA . LEU A 1 161 ? -1.290 -43.681 10.286 1.00 59.69 161 LEU A CA 1
ATOM 1342 C C . LEU A 1 161 ? -1.233 -44.740 11.381 1.00 59.69 161 LEU A C 1
ATOM 1344 O O . LEU A 1 161 ? -1.872 -44.551 12.406 1.00 59.69 161 LEU A O 1
ATOM 1348 N N . SER A 1 162 ? -0.456 -45.813 11.227 1.00 69.56 162 SER A N 1
ATOM 1349 C CA . SER A 1 162 ? -0.330 -46.820 12.290 1.00 69.56 162 SER A CA 1
ATOM 1350 C C . SER A 1 162 ? 0.444 -46.277 13.500 1.00 69.56 162 SER A C 1
ATOM 1352 O O . SER A 1 162 ? 0.016 -46.473 14.640 1.00 69.56 162 SER A O 1
ATOM 1354 N N . ASN A 1 163 ? 1.511 -45.501 13.268 1.00 74.62 163 ASN A N 1
ATOM 1355 C CA . ASN A 1 163 ? 2.229 -44.786 14.326 1.00 74.62 163 ASN A CA 1
ATOM 1356 C C . ASN A 1 163 ? 1.416 -43.615 14.904 1.00 74.62 163 ASN A C 1
ATOM 1358 O O . ASN A 1 163 ? 1.464 -43.407 16.110 1.00 74.62 163 ASN A O 1
ATOM 1362 N N . MET A 1 164 ? 0.592 -42.930 14.103 1.00 63.59 164 MET A N 1
ATOM 1363 C CA . MET A 1 164 ? -0.353 -41.896 14.541 1.00 63.59 164 MET A CA 1
ATOM 1364 C C . MET A 1 164 ? -1.541 -42.480 15.284 1.00 63.59 164 MET A C 1
ATOM 1366 O O . MET A 1 164 ? -2.076 -41.790 16.122 1.00 63.59 164 MET A O 1
ATOM 1370 N N . ILE A 1 165 ? -2.007 -43.700 15.019 1.00 71.19 165 ILE A N 1
ATOM 1371 C CA . ILE A 1 165 ? -3.064 -44.328 15.829 1.00 71.19 165 ILE A CA 1
ATOM 1372 C C . ILE A 1 165 ? -2.481 -44.715 17.190 1.00 71.19 165 ILE A C 1
ATOM 1374 O O . ILE A 1 165 ? -3.138 -44.535 18.212 1.00 71.19 165 ILE A O 1
ATOM 1378 N N . LYS A 1 166 ? -1.224 -45.178 17.223 1.00 70.00 166 LYS A N 1
ATOM 1379 C CA . LYS A 1 166 ? -0.483 -45.431 18.467 1.00 70.00 166 LYS A CA 1
ATOM 1380 C C . LYS A 1 166 ? -0.183 -44.131 19.230 1.00 70.00 166 LYS A C 1
ATOM 1382 O O . LYS A 1 166 ? -0.406 -44.096 20.438 1.00 70.00 166 LYS A O 1
ATOM 1387 N N . GLN A 1 167 ? 0.228 -43.058 18.546 1.00 65.56 167 GLN A N 1
ATOM 1388 C CA . GLN A 1 167 ? 0.361 -41.714 19.121 1.00 65.56 167 GLN A CA 1
ATOM 1389 C C . GLN A 1 167 ? -0.996 -41.160 19.537 1.00 65.56 167 GLN A C 1
ATOM 1391 O O . GLN A 1 167 ? -1.119 -40.831 20.691 1.00 65.56 167 GLN A O 1
ATOM 1396 N N . LYS A 1 168 ? -2.051 -41.191 18.717 1.00 64.38 168 LYS A N 1
ATOM 1397 C CA . LYS A 1 168 ? -3.415 -40.746 19.059 1.00 64.38 168 LYS A CA 1
ATOM 1398 C C . LYS A 1 168 ? -4.063 -41.533 20.185 1.00 64.38 168 LYS A C 1
ATOM 1400 O O . LYS A 1 168 ? -4.896 -40.970 20.873 1.00 64.38 168 LYS A O 1
ATOM 1405 N N . ARG A 1 169 ? -3.726 -42.808 20.401 1.00 61.53 169 ARG A N 1
ATOM 1406 C CA . ARG A 1 169 ? -4.146 -43.546 21.608 1.00 61.53 169 ARG A CA 1
ATOM 1407 C C . ARG A 1 169 ? -3.373 -43.072 22.847 1.00 61.53 169 ARG A C 1
ATOM 1409 O O . ARG A 1 169 ? -3.985 -42.966 23.901 1.00 61.53 169 ARG A O 1
ATOM 1416 N N . LYS A 1 170 ? -2.089 -42.708 22.710 1.00 62.38 170 LYS A N 1
ATOM 1417 C CA . LYS A 1 170 ? -1.284 -42.047 23.762 1.00 62.38 170 LYS A CA 1
ATOM 1418 C C . LYS A 1 170 ? -1.651 -40.557 23.972 1.00 62.38 170 LYS A C 1
ATOM 1420 O O . LYS A 1 170 ? -1.615 -40.079 25.094 1.00 62.38 170 LYS A O 1
ATOM 1425 N N . GLU A 1 171 ? -2.082 -39.852 22.926 1.00 53.69 171 GLU A N 1
ATOM 1426 C CA . GLU A 1 171 ? -2.504 -38.443 22.864 1.00 53.69 171 GLU A CA 1
ATOM 1427 C C . GLU A 1 171 ? -4.018 -38.284 23.065 1.00 53.69 171 GLU A C 1
ATOM 1429 O O . GLU A 1 171 ? -4.491 -37.172 23.255 1.00 53.69 171 GLU A O 1
ATOM 1434 N N . LYS A 1 172 ? -4.820 -39.360 23.116 1.00 53.75 172 LYS A N 1
ATOM 1435 C CA . LYS A 1 172 ? -6.233 -39.265 23.544 1.00 53.75 172 LYS A CA 1
ATOM 1436 C C . LYS A 1 172 ? -6.329 -38.766 24.990 1.00 53.75 172 LYS A C 1
ATOM 1438 O O . LYS A 1 172 ? -7.326 -38.158 25.359 1.00 53.75 172 LYS A O 1
ATOM 1443 N N . ALA A 1 173 ? -5.267 -38.989 25.767 1.00 48.19 173 ALA A N 1
ATOM 1444 C CA . ALA A 1 173 ? -5.018 -38.376 27.070 1.00 48.19 173 ALA A CA 1
ATOM 1445 C C . ALA A 1 173 ? -4.226 -37.047 26.986 1.00 48.19 173 ALA A C 1
ATOM 1447 O O . ALA A 1 173 ? -4.108 -36.319 27.967 1.00 48.19 173 ALA A O 1
ATOM 1448 N N . GLY A 1 174 ? -3.686 -36.709 25.816 1.00 58.44 174 GLY A N 1
ATOM 1449 C CA . GLY A 1 174 ? -2.856 -35.542 25.537 1.00 58.44 174 GLY A CA 1
ATOM 1450 C C . GLY A 1 174 ? -3.599 -34.493 24.716 1.00 58.44 174 GLY A C 1
ATOM 1451 O O . GLY A 1 174 ? -3.383 -34.385 23.520 1.00 58.44 174 GLY A O 1
ATOM 1452 N N . LYS A 1 175 ? -4.452 -33.718 25.396 1.00 60.12 175 LYS A N 1
ATOM 1453 C CA . LYS A 1 175 ? -4.810 -32.321 25.082 1.00 60.12 175 LYS A CA 1
ATOM 1454 C C . LYS A 1 175 ? -5.025 -32.021 23.586 1.00 60.12 175 LYS A C 1
ATOM 1456 O O . LYS A 1 175 ? -4.092 -31.685 22.868 1.00 60.12 175 LYS A O 1
ATOM 1461 N N . TRP A 1 176 ? -6.285 -32.033 23.145 1.00 69.38 176 TRP A N 1
ATOM 1462 C CA . TRP A 1 176 ? -6.698 -31.413 21.881 1.00 69.38 176 TRP A CA 1
ATOM 1463 C C . TRP A 1 176 ? -6.393 -29.909 21.927 1.00 69.38 176 TRP A C 1
ATOM 1465 O O . TRP A 1 176 ? -7.193 -29.114 22.418 1.00 69.38 176 TRP A O 1
ATOM 1475 N N . GLU A 1 177 ? -5.195 -29.526 21.491 1.00 67.88 177 GLU A N 1
ATOM 1476 C CA . GLU A 1 177 ? -4.731 -28.147 21.559 1.00 67.88 177 GLU A CA 1
ATOM 1477 C C . GLU A 1 177 ? -5.354 -27.326 20.425 1.00 67.88 177 GLU A C 1
ATOM 1479 O O . GLU A 1 177 ? -5.235 -27.642 19.239 1.00 67.88 177 GLU A O 1
ATOM 1484 N N . VAL A 1 178 ? -6.067 -26.267 20.807 1.00 80.19 178 VAL A N 1
ATOM 1485 C CA . VAL A 1 178 ? -6.632 -25.286 19.876 1.00 80.19 178 VAL A CA 1
ATOM 1486 C C . VAL A 1 178 ? -5.472 -24.556 19.174 1.00 80.19 178 VAL A C 1
ATOM 1488 O O . VAL A 1 178 ? -4.514 -24.201 19.857 1.00 80.19 178 VAL A O 1
ATOM 1491 N N . PRO A 1 179 ? -5.547 -24.243 17.857 1.00 85.56 179 PRO A N 1
ATOM 1492 C CA . PRO A 1 179 ? -4.459 -23.590 17.108 1.00 85.56 179 PRO A CA 1
ATOM 1493 C C . PRO A 1 179 ? -3.919 -22.285 17.714 1.00 85.56 179 PRO A C 1
ATOM 1495 O O . PRO A 1 179 ? -2.816 -21.855 17.388 1.00 85.56 179 PRO A O 1
ATOM 1498 N N . LEU A 1 180 ? -4.704 -21.640 18.579 1.00 82.38 180 LEU A N 1
ATOM 1499 C CA . LEU A 1 180 ? -4.293 -20.514 19.406 1.00 82.38 180 LEU A CA 1
ATOM 1500 C C . LEU A 1 180 ? -4.629 -20.831 20.872 1.00 82.38 180 LEU A C 1
ATOM 1502 O O . LEU A 1 180 ? -5.729 -20.504 21.322 1.00 82.38 180 LEU A O 1
ATOM 1506 N N . PRO A 1 181 ? -3.708 -21.463 21.622 1.00 82.62 181 PRO A N 1
ATOM 1507 C CA . PRO A 1 181 ? -3.983 -21.937 22.979 1.00 82.62 181 PRO A CA 1
ATOM 1508 C C . PRO A 1 181 ? -4.060 -20.792 23.997 1.00 82.62 181 PRO A C 1
ATOM 1510 O O . PRO A 1 181 ? -4.830 -20.849 24.952 1.00 82.62 181 PRO A O 1
ATOM 1513 N N . LYS A 1 182 ? -3.279 -19.723 23.792 1.00 87.88 182 LYS A N 1
ATOM 1514 C CA . LYS A 1 182 ? -3.228 -18.561 24.683 1.00 87.88 182 LYS A CA 1
ATOM 1515 C C . LYS A 1 182 ? -3.420 -17.282 23.884 1.00 87.88 182 LYS A C 1
ATOM 1517 O O . LYS A 1 182 ? -2.564 -16.887 23.096 1.00 87.88 182 LYS A O 1
ATOM 1522 N N . VAL A 1 183 ? -4.551 -16.623 24.110 1.00 90.19 183 VAL A N 1
ATOM 1523 C CA . VAL A 1 183 ? -4.873 -15.323 23.514 1.00 90.19 183 VAL A CA 1
ATOM 1524 C C . VAL A 1 183 ? -4.501 -14.212 24.495 1.00 90.19 183 VAL A C 1
ATOM 1526 O O . VAL A 1 183 ? -4.522 -14.401 25.712 1.00 90.19 183 VAL A O 1
ATOM 1529 N N . ARG A 1 184 ? -4.146 -13.036 23.967 1.00 92.00 184 ARG A N 1
ATOM 1530 C CA . ARG A 1 184 ? -3.902 -11.840 24.779 1.00 92.00 184 ARG A CA 1
ATOM 1531 C C . ARG A 1 184 ? -5.142 -11.517 25.617 1.00 92.00 184 ARG A C 1
ATOM 1533 O O . ARG A 1 184 ? -6.214 -11.288 25.057 1.00 92.00 184 ARG A O 1
ATOM 1540 N N . ALA A 1 185 ? -4.976 -11.441 26.937 1.00 91.75 185 ALA A N 1
ATOM 1541 C CA . ALA A 1 185 ? -6.025 -10.958 27.826 1.00 91.75 185 ALA A CA 1
ATOM 1542 C C . ALA A 1 185 ? -6.356 -9.495 27.490 1.00 91.75 185 ALA A C 1
ATOM 1544 O O . ALA A 1 185 ? -5.459 -8.677 27.276 1.00 91.75 185 ALA A O 1
ATOM 1545 N N . GLN A 1 186 ? -7.644 -9.173 27.413 1.00 91.62 186 GLN A N 1
ATOM 1546 C CA . GLN A 1 186 ? -8.111 -7.808 27.190 1.00 91.62 186 GLN A CA 1
ATOM 1547 C C . GLN A 1 186 ? -8.558 -7.218 28.521 1.00 91.62 186 GLN A C 1
ATOM 1549 O O . GLN A 1 186 ? -9.308 -7.852 29.260 1.00 91.62 186 GLN A O 1
ATOM 1554 N N . GLY A 1 187 ? -8.099 -6.004 28.821 1.00 93.62 187 GLY A N 1
ATOM 1555 C CA . GLY A 1 187 ? -8.556 -5.277 29.999 1.00 93.62 187 GLY A CA 1
ATOM 1556 C C . GLY A 1 187 ? -9.995 -4.795 29.824 1.00 93.62 187 GLY A C 1
ATOM 1557 O O . GLY A 1 187 ? -10.415 -4.441 28.720 1.00 93.62 187 GLY A O 1
ATOM 1558 N N . GLU A 1 188 ? -10.749 -4.714 30.918 1.00 88.69 188 GLU A N 1
ATOM 1559 C CA . GLU A 1 188 ? -12.144 -4.255 30.881 1.00 88.69 188 GLU A CA 1
ATOM 1560 C C . GLU A 1 188 ? -12.290 -2.838 30.316 1.00 88.69 188 GLU A C 1
ATOM 1562 O O . GLU A 1 188 ? -13.278 -2.532 29.654 1.00 88.69 188 GLU A O 1
ATOM 1567 N N . THR A 1 189 ? -11.296 -1.974 30.526 1.00 88.50 189 THR A N 1
ATOM 1568 C CA . THR A 1 189 ? -11.262 -0.605 29.992 1.00 88.5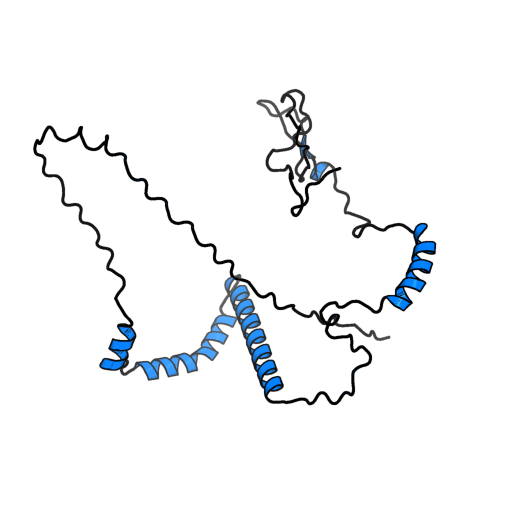0 189 THR A CA 1
ATOM 1569 C C . THR A 1 189 ? -11.182 -0.560 28.464 1.00 88.50 189 THR A C 1
ATOM 1571 O O . THR A 1 189 ? -11.733 0.357 27.856 1.00 88.50 189 THR A O 1
ATOM 1574 N N . GLU A 1 190 ? -10.546 -1.554 27.834 1.00 90.50 190 GLU A N 1
ATOM 1575 C CA . GLU A 1 190 ? -10.448 -1.678 26.374 1.00 90.50 190 GLU A CA 1
ATOM 1576 C C . GLU A 1 190 ? -11.786 -2.130 25.766 1.00 90.50 190 GLU A C 1
ATOM 1578 O O . GLU A 1 190 ? -12.183 -1.664 24.693 1.00 90.50 190 GLU A O 1
ATOM 1583 N N . VAL A 1 191 ? -12.492 -3.024 26.466 1.00 91.75 191 VAL A N 1
ATOM 1584 C CA . VAL A 1 191 ? -13.746 -3.642 26.007 1.00 91.75 191 VAL A CA 1
ATOM 1585 C C . VAL A 1 191 ? -14.964 -2.765 26.311 1.00 91.75 191 VAL A C 1
ATOM 1587 O O . VAL A 1 191 ? -15.901 -2.702 25.510 1.00 91.75 191 VAL A O 1
ATOM 1590 N N . LEU A 1 192 ? -14.970 -2.088 27.460 1.00 93.94 192 LEU A N 1
ATOM 1591 C CA . LEU A 1 192 ? -16.128 -1.385 28.006 1.00 93.94 192 LEU A CA 1
ATOM 1592 C C . LEU A 1 192 ? -15.864 0.114 28.132 1.00 93.94 192 LEU A C 1
ATOM 1594 O O . LEU A 1 192 ? -15.389 0.616 29.155 1.00 93.94 192 LEU A O 1
ATOM 1598 N N . LYS A 1 193 ? -16.293 0.865 27.120 1.00 94.25 193 LYS A N 1
ATOM 1599 C CA . LYS A 1 193 ? -16.251 2.328 27.143 1.00 94.25 193 LYS A CA 1
ATOM 1600 C C . LYS A 1 193 ? -17.334 2.880 28.070 1.00 94.25 193 LYS A C 1
ATOM 1602 O O . LYS A 1 193 ? -18.510 2.550 27.946 1.00 94.25 193 LYS A O 1
ATOM 1607 N N . VAL A 1 194 ? -16.963 3.768 28.985 1.00 94.88 194 VAL A N 1
ATOM 1608 C CA . VAL A 1 194 ? -17.912 4.423 29.899 1.00 94.88 194 VAL A CA 1
ATOM 1609 C C . VAL A 1 194 ? -18.765 5.452 29.148 1.00 94.88 194 VAL A C 1
ATOM 1611 O O . VAL A 1 194 ? -18.226 6.319 28.461 1.00 94.88 194 VAL A O 1
ATOM 1614 N N . ILE A 1 195 ? -20.093 5.397 29.305 1.00 93.94 195 ILE A N 1
ATOM 1615 C CA . ILE A 1 195 ? -21.020 6.417 28.793 1.00 93.94 195 ILE A CA 1
ATOM 1616 C C . ILE A 1 195 ? -21.548 7.260 29.954 1.00 93.94 195 ILE A C 1
ATOM 1618 O O . ILE A 1 195 ? -22.123 6.747 30.917 1.00 93.94 195 ILE A O 1
ATOM 1622 N N . ARG A 1 196 ? -21.414 8.581 29.821 1.00 95.12 196 ARG A N 1
ATOM 1623 C CA . ARG A 1 196 ? -22.002 9.556 30.743 1.00 95.12 196 ARG A CA 1
ATOM 1624 C C . ARG A 1 196 ? -23.401 9.978 30.281 1.00 95.12 196 ARG A C 1
ATOM 1626 O O . ARG A 1 196 ? -23.609 10.259 29.106 1.00 95.12 196 ARG A O 1
ATOM 1633 N N . THR A 1 197 ? -24.351 10.036 31.212 1.00 91.94 197 THR A N 1
ATOM 1634 C CA . THR A 1 197 ? -25.789 10.267 30.977 1.00 91.94 197 THR A CA 1
ATOM 1635 C C . THR A 1 197 ? -26.310 11.503 31.728 1.00 91.94 197 THR A C 1
ATOM 1637 O O . THR A 1 197 ? -25.725 11.925 32.731 1.00 91.94 197 THR A O 1
ATOM 1640 N N . GLY A 1 198 ? -27.416 12.081 31.234 1.00 93.25 198 GLY A N 1
ATOM 1641 C CA . GLY A 1 198 ? -28.062 13.299 31.751 1.00 93.25 198 GLY A CA 1
ATOM 1642 C C . GLY A 1 198 ? -27.537 14.600 31.124 1.00 93.25 198 GLY A C 1
ATOM 1643 O O . GLY A 1 198 ? -26.441 14.617 30.565 1.00 93.25 198 GLY A O 1
ATOM 1644 N N . LYS A 1 199 ? -28.286 15.708 31.261 1.00 93.31 199 LYS A N 1
ATOM 1645 C CA . LYS A 1 199 ? -27.939 17.028 30.679 1.00 93.31 199 LYS A CA 1
ATOM 1646 C C . LYS A 1 199 ? -26.536 17.497 31.083 1.00 93.31 199 LYS A C 1
ATOM 1648 O O . LYS A 1 199 ? -25.756 17.925 30.245 1.00 93.31 199 LYS A O 1
ATOM 1653 N N . ARG A 1 200 ? -26.190 17.335 32.367 1.00 93.50 200 ARG A N 1
ATOM 1654 C CA . ARG A 1 200 ? -24.871 17.687 32.929 1.00 93.50 200 ARG A CA 1
ATOM 1655 C C . ARG A 1 200 ? -23.842 16.540 32.889 1.00 93.50 200 ARG A C 1
ATOM 1657 O O . ARG A 1 200 ? -22.766 16.685 33.453 1.00 93.50 200 ARG A O 1
ATOM 1664 N N . LYS A 1 201 ? -24.170 15.377 32.301 1.00 92.44 201 LYS A N 1
ATOM 1665 C CA . LYS A 1 201 ? -23.278 14.203 32.140 1.00 92.44 201 LYS A CA 1
ATOM 1666 C C . LYS A 1 201 ? -22.569 13.710 33.423 1.00 92.44 201 LYS A C 1
ATOM 1668 O O . LYS A 1 201 ? -21.496 13.120 33.349 1.00 92.44 201 LYS A O 1
ATOM 1673 N N . LYS A 1 202 ? -23.168 13.891 34.606 1.00 93.44 202 LYS A N 1
ATOM 1674 C CA . LYS A 1 202 ? -22.570 13.465 35.891 1.00 93.44 202 LYS A CA 1
ATOM 1675 C C . LYS A 1 202 ? -22.686 11.957 36.167 1.00 93.44 202 LYS A C 1
ATOM 1677 O O . LYS A 1 202 ? -21.959 11.429 36.997 1.00 93.44 202 LYS A O 1
ATOM 1682 N N . LYS A 1 203 ? -23.603 11.244 35.505 1.00 93.12 203 LYS A N 1
ATOM 1683 C CA . LYS A 1 203 ? -23.905 9.832 35.801 1.00 93.12 203 LYS A CA 1
ATOM 1684 C C . LYS A 1 203 ? -23.209 8.905 34.799 1.00 93.12 203 LYS A C 1
ATOM 1686 O O . LYS A 1 203 ? -23.533 8.955 33.618 1.00 93.12 203 LYS A O 1
ATOM 1691 N N . ALA A 1 204 ? -22.304 8.040 35.256 1.00 94.12 204 ALA A N 1
ATOM 1692 C CA . ALA A 1 204 ? -21.422 7.214 34.412 1.00 94.12 204 ALA A CA 1
ATOM 1693 C C . ALA A 1 204 ? -21.670 5.692 34.538 1.00 94.12 204 ALA A C 1
ATOM 1695 O O . ALA A 1 204 ? -20.752 4.881 34.456 1.00 94.12 204 ALA A O 1
ATOM 1696 N N . TRP A 1 205 ? -22.919 5.296 34.792 1.00 92.81 205 TRP A N 1
ATOM 1697 C CA . TRP A 1 205 ? -23.278 3.907 35.105 1.00 92.81 205 TRP A CA 1
ATOM 1698 C C . TRP A 1 205 ? -23.373 2.999 33.869 1.00 92.81 205 TRP A C 1
ATOM 1700 O O . TRP A 1 205 ? -23.226 1.783 33.999 1.00 92.81 205 TRP A O 1
ATOM 1710 N N . LYS A 1 206 ? -23.575 3.575 32.677 1.00 94.69 206 LYS A N 1
ATOM 1711 C CA . LYS A 1 206 ? -23.687 2.844 31.409 1.00 94.69 206 LYS A CA 1
ATOM 1712 C C . LYS A 1 206 ? -22.320 2.531 30.796 1.00 94.69 206 LYS A C 1
ATOM 1714 O O . LYS A 1 206 ? -21.401 3.349 30.855 1.00 94.69 206 LYS A O 1
ATOM 1719 N N . ARG A 1 207 ? -22.204 1.369 30.157 1.00 95.12 207 ARG A N 1
ATOM 1720 C CA . ARG A 1 207 ? -21.004 0.871 29.471 1.00 95.12 207 ARG A CA 1
ATOM 1721 C C . ARG A 1 207 ? -21.351 0.478 28.036 1.00 95.12 207 ARG A C 1
ATOM 1723 O O . ARG A 1 207 ? -22.307 -0.253 27.816 1.00 95.12 207 ARG A O 1
ATOM 1730 N N . MET A 1 208 ? -20.583 0.953 27.067 1.00 93.00 208 MET A N 1
ATOM 1731 C CA . MET A 1 208 ? -20.665 0.545 25.666 1.00 93.00 208 MET A CA 1
ATOM 1732 C C . MET A 1 208 ? -19.638 -0.543 25.396 1.00 93.00 208 MET A C 1
ATOM 1734 O O . MET A 1 208 ? -18.464 -0.354 25.717 1.00 93.00 208 MET A O 1
ATOM 1738 N N . VAL A 1 209 ? -20.056 -1.634 24.763 1.00 92.44 209 VAL A N 1
ATOM 1739 C CA . VAL A 1 209 ? -19.114 -2.647 24.283 1.00 92.44 209 VAL A CA 1
ATOM 1740 C C . VAL A 1 209 ? -18.492 -2.161 22.973 1.00 92.44 209 VAL A C 1
ATOM 1742 O O . VAL A 1 209 ? -19.212 -1.875 22.016 1.00 92.44 209 VAL A O 1
ATOM 1745 N N . THR A 1 210 ? -17.167 -2.011 22.947 1.00 91.00 210 THR A N 1
ATOM 1746 C CA . THR A 1 210 ? -16.405 -1.509 21.784 1.00 91.00 210 THR A CA 1
ATOM 1747 C C . THR A 1 210 ? -16.036 -2.618 20.807 1.00 91.00 210 THR A C 1
ATOM 1749 O O . THR A 1 210 ? -15.927 -2.378 19.606 1.00 91.00 210 THR A O 1
ATOM 1752 N N . LYS A 1 211 ? -15.828 -3.831 21.321 1.00 88.75 211 LYS A N 1
ATOM 1753 C CA . LYS A 1 211 ? -15.477 -5.007 20.527 1.00 88.75 211 LYS A CA 1
ATOM 1754 C C . LYS A 1 211 ? -16.709 -5.583 19.830 1.00 88.75 211 LYS A C 1
ATOM 1756 O O . LYS A 1 211 ? -17.849 -5.368 20.253 1.00 88.75 211 LYS A O 1
ATOM 1761 N N . VAL A 1 212 ? -16.444 -6.324 18.757 1.00 87.12 212 VAL A N 1
ATOM 1762 C CA . VAL A 1 212 ? -17.457 -7.054 17.989 1.00 87.12 212 VAL A CA 1
ATOM 1763 C C . VAL A 1 212 ? -18.154 -8.057 18.901 1.00 87.12 212 VAL A C 1
ATOM 1765 O O . VAL A 1 212 ? -17.492 -8.787 19.638 1.00 87.12 212 VAL A O 1
ATOM 1768 N N . CYS A 1 213 ? -19.484 -8.068 18.874 1.00 84.00 213 CYS A N 1
ATOM 1769 C CA . CYS A 1 213 ? -20.305 -8.963 19.687 1.00 84.00 213 CYS A CA 1
ATOM 1770 C C . CYS A 1 213 ? -21.146 -9.857 18.780 1.00 84.00 213 CYS A C 1
ATOM 1772 O O . CYS A 1 213 ? -21.599 -9.418 17.732 1.00 84.00 213 CYS A O 1
ATOM 1774 N N . PHE A 1 214 ? -21.435 -11.081 19.205 1.00 85.50 214 PHE A N 1
ATOM 1775 C CA . PHE A 1 214 ? -22.542 -11.839 18.628 1.00 85.50 214 PHE A CA 1
ATOM 1776 C C . PHE A 1 214 ? -23.835 -11.493 19.374 1.00 85.50 214 PHE A C 1
ATOM 1778 O O . PHE A 1 214 ? -23.838 -11.271 20.594 1.00 85.50 214 PHE A O 1
ATOM 1785 N N . VAL A 1 215 ? -24.930 -11.397 18.632 1.00 83.19 215 VAL A N 1
ATOM 1786 C CA . VAL A 1 215 ? -26.265 -11.120 19.154 1.00 83.19 215 VAL A CA 1
ATOM 1787 C C . VAL A 1 215 ? -27.196 -12.128 18.489 1.00 83.19 215 VAL A C 1
ATOM 1789 O O . VAL A 1 215 ? -27.268 -12.148 17.267 1.00 83.19 215 VAL A O 1
ATOM 1792 N N . GLY A 1 216 ? -27.849 -12.983 19.281 1.00 82.88 216 GLY A N 1
ATOM 1793 C CA . GLY A 1 216 ? -28.742 -14.016 18.748 1.00 82.88 216 GLY A CA 1
ATOM 1794 C C . GLY A 1 216 ? -29.952 -13.425 18.020 1.00 82.88 216 GLY A C 1
ATOM 1795 O O . GLY A 1 216 ? -30.342 -12.286 18.286 1.00 82.88 216 GLY A O 1
ATOM 1796 N N . ASP A 1 217 ? -30.562 -14.211 17.131 1.00 82.56 217 ASP A N 1
ATOM 1797 C CA . ASP A 1 217 ? -31.622 -13.746 16.221 1.00 82.56 217 ASP A CA 1
ATOM 1798 C C . ASP A 1 217 ? -32.890 -13.231 16.938 1.00 82.56 217 ASP A C 1
ATOM 1800 O O . ASP A 1 217 ? -33.611 -12.403 16.389 1.00 82.56 217 ASP A O 1
ATOM 1804 N N . GLY A 1 218 ? -33.129 -13.637 18.191 1.00 83.69 218 GLY A N 1
ATOM 1805 C CA . GLY A 1 218 ? -34.237 -13.164 19.035 1.00 83.69 218 GLY A CA 1
ATOM 1806 C C . GLY A 1 218 ? -33.924 -11.951 19.925 1.00 83.69 218 GLY A C 1
ATOM 1807 O O . GLY A 1 218 ? -34.600 -11.736 20.930 1.00 83.69 218 GLY A O 1
ATOM 1808 N N . PHE A 1 219 ? -32.866 -11.181 19.652 1.00 83.38 219 PHE A N 1
ATOM 1809 C CA . PHE A 1 219 ? -32.472 -10.080 20.536 1.00 83.38 219 PHE A CA 1
ATOM 1810 C C . PHE A 1 219 ? -33.347 -8.832 20.378 1.00 83.38 219 PHE A C 1
ATOM 1812 O O . PHE A 1 219 ? -33.243 -8.084 19.405 1.00 83.38 219 PHE A O 1
ATOM 1819 N N . THR A 1 220 ? -34.117 -8.531 21.420 1.00 84.75 220 THR A N 1
ATOM 1820 C CA . THR A 1 220 ? -34.816 -7.252 21.583 1.00 84.75 220 THR A CA 1
ATOM 1821 C C . THR A 1 220 ? -34.076 -6.364 22.585 1.00 84.75 220 THR A C 1
ATOM 1823 O O . THR A 1 220 ? -33.601 -6.820 23.628 1.00 84.75 220 THR A O 1
ATOM 1826 N N . ARG A 1 221 ? -33.962 -5.066 22.286 1.00 87.94 221 ARG A N 1
ATOM 1827 C CA . ARG A 1 221 ? -33.312 -4.106 23.190 1.00 87.94 221 ARG A CA 1
ATOM 1828 C C . ARG A 1 221 ? -34.139 -3.910 24.459 1.00 87.94 221 ARG A C 1
ATOM 1830 O O . ARG A 1 221 ? -35.350 -3.727 24.397 1.00 87.94 221 ARG A O 1
ATOM 1837 N N . LYS A 1 222 ? -33.463 -3.879 25.610 1.00 90.44 222 LYS A N 1
ATOM 1838 C CA . LYS A 1 222 ? -34.080 -3.483 26.884 1.00 90.44 222 LYS A CA 1
ATOM 1839 C C . LYS A 1 222 ? -34.390 -1.980 26.875 1.00 90.44 222 LYS A C 1
ATOM 1841 O O . LYS A 1 222 ? -33.707 -1.228 26.177 1.00 90.44 222 LYS A O 1
ATOM 1846 N N . PRO A 1 223 ? -35.356 -1.506 27.682 1.00 93.88 223 PRO A N 1
ATOM 1847 C CA . PRO A 1 223 ? -35.633 -0.080 27.779 1.00 93.88 223 PRO A CA 1
ATOM 1848 C C . PRO A 1 223 ? -34.369 0.687 28.207 1.00 93.88 223 PRO A C 1
ATOM 1850 O O . PRO A 1 223 ? -33.628 0.202 29.074 1.00 93.88 223 PRO A O 1
ATOM 1853 N N . PRO A 1 224 ? -34.127 1.914 27.700 1.00 91.31 224 PRO A N 1
ATOM 1854 C CA . PRO A 1 224 ? -32.891 2.650 27.969 1.00 91.31 224 PRO A CA 1
ATOM 1855 C C . PRO A 1 224 ? -32.605 2.894 29.455 1.00 91.31 224 PRO A C 1
ATOM 1857 O O . PRO A 1 224 ? -31.452 3.112 29.825 1.00 91.31 224 PRO A O 1
ATOM 1860 N N . LYS A 1 225 ? -33.619 2.878 30.324 1.00 92.38 225 LYS A N 1
ATOM 1861 C CA . LYS A 1 225 ? -33.446 3.026 31.775 1.00 92.38 225 LYS A CA 1
ATOM 1862 C C . LYS A 1 225 ? -32.812 1.795 32.438 1.00 92.38 225 LYS A C 1
ATOM 1864 O O . LYS A 1 225 ? -32.113 1.967 33.430 1.00 92.38 225 LYS A O 1
ATOM 1869 N N . TYR A 1 226 ? -33.002 0.600 31.878 1.00 90.50 226 TYR A N 1
ATOM 1870 C CA . TYR A 1 226 ? -32.511 -0.670 32.433 1.00 90.50 226 TYR A CA 1
ATOM 1871 C C . TYR A 1 226 ? -31.317 -1.249 31.653 1.00 90.50 226 TYR A C 1
ATOM 1873 O O . TYR A 1 226 ? -30.648 -2.171 32.120 1.00 90.50 226 TYR A O 1
ATOM 1881 N N . GLU A 1 227 ? -30.999 -0.705 30.474 1.00 91.12 227 GLU A N 1
ATOM 1882 C CA . GLU A 1 227 ? -29.824 -1.106 29.693 1.00 91.12 227 GLU A CA 1
ATOM 1883 C C . GLU A 1 227 ? -28.541 -0.445 30.233 1.00 91.12 227 GLU A C 1
ATOM 1885 O O . GLU A 1 227 ? -28.245 0.727 29.963 1.00 91.12 227 GLU A O 1
ATOM 1890 N N . ARG A 1 228 ? -27.763 -1.217 31.005 1.00 92.75 228 ARG A N 1
ATOM 1891 C CA . ARG A 1 228 ? -26.430 -0.815 31.483 1.00 92.75 228 ARG A CA 1
ATOM 1892 C C . ARG A 1 228 ? -25.336 -1.087 30.451 1.00 92.75 228 ARG A C 1
ATOM 1894 O O . ARG A 1 228 ? -24.485 -0.225 30.251 1.00 92.75 228 ARG A O 1
ATOM 1901 N N . PHE A 1 229 ? -25.358 -2.257 29.813 1.00 91.81 229 PHE A N 1
ATOM 1902 C CA . PHE A 1 229 ? -24.392 -2.666 28.790 1.00 91.81 229 PHE A CA 1
ATOM 1903 C C . PHE A 1 229 ? -24.998 -2.510 27.400 1.00 91.81 229 PHE A C 1
ATOM 1905 O O . PHE A 1 229 ? -25.911 -3.244 27.038 1.00 91.81 229 PHE A O 1
ATOM 1912 N N . ILE A 1 230 ? -24.473 -1.563 26.629 1.00 91.69 230 ILE A N 1
ATOM 1913 C CA . ILE A 1 230 ? -24.973 -1.218 25.302 1.00 91.69 230 ILE A CA 1
ATOM 1914 C C . ILE A 1 230 ? -24.113 -1.906 24.249 1.00 91.69 230 ILE A C 1
ATOM 1916 O O . ILE A 1 230 ? -22.913 -1.638 24.140 1.00 91.69 230 ILE A O 1
ATOM 1920 N N . ARG A 1 231 ? -24.751 -2.753 23.440 1.00 89.50 231 ARG A N 1
ATOM 1921 C CA . ARG A 1 231 ? -24.171 -3.324 22.218 1.00 89.50 231 ARG A CA 1
ATOM 1922 C C . ARG A 1 231 ? -24.651 -2.483 21.026 1.00 89.50 231 ARG A C 1
ATOM 1924 O O . ARG A 1 231 ? -25.857 -2.477 20.755 1.00 89.50 231 ARG A O 1
ATOM 1931 N N . PRO A 1 232 ? -23.788 -1.701 20.356 1.00 86.75 232 PRO A N 1
ATOM 1932 C CA . PRO A 1 232 ? -24.214 -0.865 19.230 1.00 86.75 232 PRO A CA 1
ATOM 1933 C C . PRO A 1 232 ? -24.609 -1.730 18.023 1.00 86.75 232 PRO A C 1
ATOM 1935 O O . PRO A 1 232 ? -24.009 -2.777 17.819 1.00 86.75 232 PRO A O 1
ATOM 1938 N N . MET A 1 233 ? -25.588 -1.294 17.215 1.00 75.06 233 MET A N 1
ATOM 1939 C CA . MET A 1 233 ? -26.129 -2.076 16.078 1.00 75.06 233 MET A CA 1
ATOM 1940 C C . MET A 1 233 ? -25.146 -2.312 14.924 1.00 75.06 233 MET A C 1
ATOM 1942 O O . MET A 1 233 ? -25.395 -3.180 14.106 1.00 75.06 233 MET A O 1
ATOM 1946 N N . VAL A 1 234 ? -24.032 -1.579 14.862 1.00 71.62 234 VAL A N 1
ATOM 1947 C CA . VAL A 1 234 ? -22.980 -1.769 13.839 1.00 71.62 234 VAL A CA 1
ATOM 1948 C C . VAL A 1 234 ? -22.024 -2.920 14.200 1.00 71.62 234 VAL A C 1
ATOM 1950 O O . VAL A 1 234 ? -21.322 -3.445 13.347 1.00 71.62 234 VAL A O 1
ATOM 1953 N N . SER A 1 235 ? -21.988 -3.313 15.476 1.00 63.28 235 SER A N 1
ATOM 1954 C CA . SER A 1 235 ? -21.080 -4.321 16.038 1.00 63.28 235 SER A CA 1
ATOM 1955 C C . SER A 1 235 ? -21.586 -5.787 16.080 1.00 63.28 235 SER A C 1
ATOM 1957 O O . SER A 1 235 ? -20.763 -6.657 16.377 1.00 63.28 235 SER A O 1
ATOM 1959 N N . PRO A 1 236 ? -22.872 -6.139 15.826 1.00 65.06 236 PRO A N 1
ATOM 1960 C CA . PRO A 1 236 ? -23.311 -7.527 15.799 1.00 65.06 236 PRO A CA 1
ATOM 1961 C C . PRO A 1 236 ? -22.779 -8.274 14.576 1.00 65.06 236 PRO A C 1
ATOM 1963 O O . PRO A 1 236 ? -23.022 -7.874 13.439 1.00 65.06 236 PRO A O 1
ATOM 1966 N N . PHE A 1 237 ? -22.108 -9.398 14.804 1.00 60.72 237 PHE A N 1
ATOM 1967 C CA . PHE A 1 237 ? -21.843 -10.383 13.757 1.00 60.72 237 PHE A CA 1
ATOM 1968 C C . PHE A 1 237 ? -23.080 -11.274 13.581 1.00 60.72 237 PHE A C 1
ATOM 1970 O O . PHE A 1 237 ? -23.569 -11.807 14.572 1.00 60.72 237 PHE A O 1
ATOM 1977 N N . LYS A 1 238 ? -23.575 -11.455 12.348 1.00 62.44 238 LYS A N 1
ATOM 1978 C CA . LYS A 1 238 ? -24.656 -12.417 12.037 1.00 62.44 238 LYS A CA 1
ATOM 1979 C C . LYS A 1 238 ? -24.135 -13.710 11.401 1.00 62.44 238 LYS A C 1
ATOM 1981 O O . LYS A 1 238 ? -24.726 -14.765 11.575 1.00 62.44 238 LYS A O 1
ATOM 1986 N N . GLN A 1 239 ? -23.009 -13.646 10.690 1.00 58.53 239 GLN A N 1
ATOM 1987 C CA . GLN A 1 239 ? -22.408 -14.791 10.001 1.00 58.53 239 GLN A CA 1
ATOM 1988 C C . GLN A 1 239 ? -20.888 -14.703 10.052 1.00 58.53 239 GLN A C 1
ATOM 1990 O O . GLN A 1 239 ? -20.336 -13.629 9.826 1.00 58.53 239 GLN A O 1
ATOM 1995 N N . TYR A 1 240 ? -20.210 -15.827 10.294 1.00 61.72 240 TYR A N 1
ATOM 1996 C CA . TYR A 1 240 ? -18.750 -15.908 10.261 1.00 61.72 240 TYR A CA 1
ATOM 1997 C C . TYR A 1 240 ? -18.289 -16.748 9.074 1.00 61.72 240 TYR A C 1
ATOM 1999 O O . TYR A 1 240 ? -18.570 -17.938 8.999 1.00 61.72 240 TYR A O 1
ATOM 2007 N N . GLY A 1 241 ? -17.612 -16.115 8.110 1.00 61.09 241 GLY A N 1
ATOM 2008 C CA . GLY A 1 241 ? -17.003 -16.812 6.970 1.00 61.09 241 GLY A CA 1
ATOM 2009 C C . GLY A 1 241 ? -17.973 -17.591 6.067 1.00 61.09 241 GLY A C 1
ATOM 2010 O O . GLY A 1 241 ? -17.527 -18.504 5.3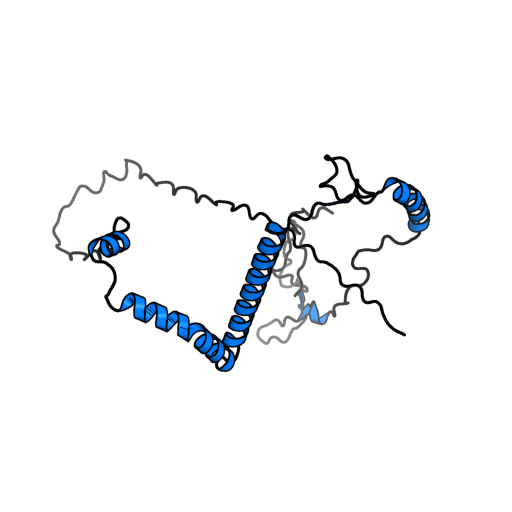83 1.00 61.09 241 GLY A O 1
ATOM 2011 N N . GLY A 1 242 ? -19.272 -17.261 6.066 1.00 45.19 242 GLY A N 1
ATOM 2012 C CA . GLY A 1 242 ? -20.295 -17.971 5.283 1.00 45.19 242 GLY A CA 1
ATOM 2013 C C . GLY A 1 242 ? -20.856 -19.239 5.941 1.00 45.19 242 GLY A C 1
ATOM 2014 O O . GLY A 1 242 ? -21.621 -19.956 5.305 1.00 45.19 242 GLY A O 1
ATOM 2015 N N . LEU A 1 243 ? -20.510 -19.516 7.202 1.00 45.16 243 LEU A N 1
ATOM 2016 C CA . LEU A 1 243 ? -21.101 -20.594 7.995 1.00 45.16 243 LEU A CA 1
ATOM 2017 C C . LEU A 1 243 ? -22.115 -20.006 8.986 1.00 45.16 243 LEU A C 1
ATOM 2019 O O . LEU A 1 243 ? -21.808 -19.057 9.716 1.00 45.16 243 LEU A O 1
ATOM 2023 N N . ASN A 1 244 ? -23.326 -20.572 9.004 1.00 42.34 244 ASN A N 1
ATOM 2024 C CA . ASN A 1 244 ? -24.306 -20.306 10.053 1.00 42.34 244 ASN A CA 1
ATOM 2025 C C . ASN A 1 244 ? -23.754 -20.879 11.359 1.00 42.34 244 ASN A C 1
ATOM 2027 O O . ASN A 1 244 ? -23.521 -22.084 11.470 1.00 42.34 244 ASN A O 1
ATOM 2031 N N . ILE A 1 245 ? -23.513 -20.003 12.331 1.00 45.72 245 ILE A N 1
ATOM 2032 C CA . ILE A 1 245 ? -23.119 -20.407 13.677 1.00 45.72 245 ILE A CA 1
ATOM 2033 C C . ILE A 1 245 ? -24.379 -20.973 14.333 1.00 45.72 245 ILE A C 1
ATOM 2035 O O . ILE A 1 245 ? -25.187 -20.234 14.885 1.00 45.72 245 ILE A O 1
ATOM 2039 N N . SER A 1 246 ? -24.554 -22.283 14.193 1.00 35.78 246 SER A N 1
ATOM 2040 C CA . SER A 1 246 ? -25.558 -23.069 14.905 1.00 35.78 246 SER A CA 1
ATOM 2041 C C . SER A 1 246 ? -24.839 -23.640 16.124 1.00 35.78 246 SER A C 1
ATOM 2043 O O . SER A 1 246 ? -23.888 -24.403 15.945 1.00 35.78 246 SER A O 1
ATOM 2045 N N . PHE A 1 247 ? -25.215 -23.200 17.324 1.00 35.25 247 PHE A N 1
ATOM 2046 C CA . PHE A 1 247 ? -24.891 -23.913 18.561 1.00 35.25 247 PHE A CA 1
ATOM 2047 C C . PHE A 1 247 ? -26.049 -24.839 18.902 1.00 35.25 247 PHE A C 1
ATOM 2049 O O . PHE A 1 247 ? -27.203 -24.388 18.717 1.00 35.25 247 PHE A O 1
#

Radius of gyration: 35.91 Å; chains: 1; bounding box: 86×78×82 Å

pLDDT: mean 72.33, std 22.1, range [31.67, 97.88]

InterPro domains:
  IPR039411 Ribosomal biogenesis NSA2 family [PTHR12642] (61-238)